Protein AF-A0A699Z213-F1 (afdb_monomer)

Foldseek 3Di:
DVVVVVVVVVLVVVLVVLVVVLVVLVVVLVVLVVVLVVLVVVLVVLVVVLVVVLVVVVVVLVVVVVVLVVVLVVLVVVLVVCVVVVHDPVVNVVSVVVNVVSVVVVVVSVVVVVVSVVVSVVSVVVSVVSVVVSVVSVVVSVVSVVVSVVSVVVSVVSVVVVVVVVVVVPDDPPPPDDDDDDDDDDDDDDDDDDDDDDDDDDDDDDDDDDDDDDDDDD

pLDDT: mean 73.22, std 16.24, range [34.56, 93.69]

Solvent-accessible surface area (backbone atoms only — not comparable to full-atom values): 13086 Å² total; per-residue (Å²): 112,72,71,56,57,54,49,54,48,52,51,52,52,50,52,52,50,44,50,53,51,45,54,50,46,49,51,52,48,52,52,49,50,50,54,50,52,53,51,54,50,53,51,51,52,50,50,55,50,51,54,51,54,53,50,50,54,49,54,52,54,53,51,52,51,51,53,52,52,51,51,50,52,51,53,50,52,51,53,52,51,39,60,75,68,71,58,60,72,67,62,56,51,52,52,53,50,50,52,56,48,54,55,48,54,52,52,52,49,54,50,50,51,54,49,52,55,50,52,50,54,50,53,53,50,54,51,52,52,51,51,51,53,49,53,50,52,53,49,53,46,52,54,49,52,49,53,44,50,53,46,49,50,53,44,50,51,53,51,50,52,52,50,51,54,52,52,64,70,67,52,78,85,78,79,78,77,87,87,85,87,83,90,82,88,81,90,81,91,86,84,80,89,82,91,80,82,91,82,87,81,89,78,85,88,90,83,91,88,88,88,80,92,84,89,84,89,132

Radius of gyration: 42.96 Å; Cα contacts (8 Å, |Δi|>4): 52; chains: 1; bounding box: 83×65×120 Å

Secondary structure (DSSP, 8-state):
-HHHHHHHHHHHHHHHHHHHHHHHHHHHHHHHHHHHHHHHHHHHHHHHHHHHHHHHHHHHHHHHHHHHHHHHHHHHHHHHHHHHTT--HHHHHHHHHHHHHHHHHHHHHHHHHHHHHHHHHHHHHHHHHHHHHHHHHHHHHHHHHHHHHHHHHHHHHHHHHHHHHHHHHHS-----------------------------------------------

Mean predicted aligned error: 17.96 Å

Organism: Haematococcus lacustris (NCBI:txid44745)

Sequence (218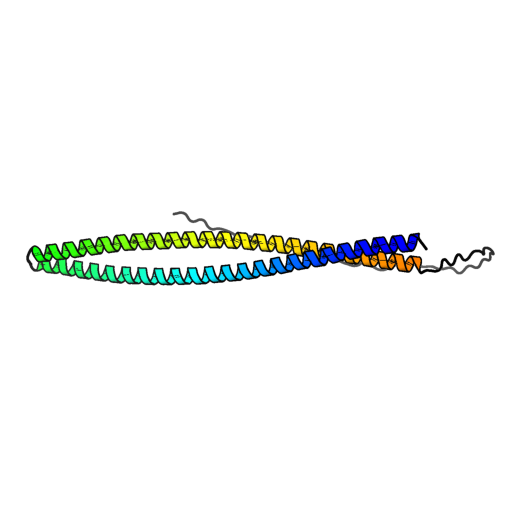 aa):
MVLQAELERKFNEELAWYKKRVDHLSGELDIARGKRKDLEAELEDIKTRTEAQLKEAREEAEADAASLNEQLGTASAEVASLRAAGVSAATLNNLRGALSRSQRELTDLQTEYSRAVYEMAKAKAEHSEMAGRLNKAKLELSVSAQRLTEARMTYAEVLMAAQLALDAMSQPTSLSAAASPTKDAGAGAGEPLGSRATAHGSNGGGSNGASSAGQAAV

Structure (mmCIF, N/CA/C/O backbone):
data_AF-A0A699Z213-F1
#
_entry.id   AF-A0A699Z213-F1
#
loop_
_atom_site.group_PDB
_atom_site.id
_atom_site.type_symbol
_atom_site.label_atom_id
_atom_site.label_alt_id
_atom_site.label_comp_id
_atom_site.label_asym_id
_atom_site.label_entity_id
_atom_site.label_seq_id
_atom_site.pdbx_PDB_ins_code
_atom_site.Cartn_x
_atom_site.Cartn_y
_atom_site.Cartn_z
_atom_site.occupancy
_atom_site.B_iso_or_equiv
_atom_site.auth_seq_id
_atom_site.auth_comp_id
_atom_site.auth_asym_id
_atom_site.auth_atom_id
_atom_site.pdbx_PDB_model_num
ATOM 1 N N . MET A 1 1 ? 40.293 -1.615 -53.232 1.00 59.78 1 MET A N 1
ATOM 2 C CA . MET A 1 1 ? 39.184 -2.536 -52.895 1.00 59.78 1 MET A CA 1
ATOM 3 C C . MET A 1 1 ? 39.311 -3.167 -51.506 1.00 59.78 1 MET A C 1
ATOM 5 O O . MET A 1 1 ? 38.328 -3.127 -50.789 1.00 59.78 1 MET A O 1
ATOM 9 N N . VAL A 1 2 ? 40.473 -3.682 -51.070 1.00 70.50 2 VAL A N 1
ATOM 10 C CA . VAL A 1 2 ? 40.607 -4.340 -49.741 1.00 70.50 2 VAL A CA 1
ATOM 11 C C . VAL A 1 2 ? 40.302 -3.407 -48.553 1.00 70.50 2 VAL A C 1
ATOM 13 O O . VAL A 1 2 ? 39.543 -3.784 -47.668 1.00 70.50 2 VAL A O 1
ATOM 16 N N . LEU A 1 3 ? 40.797 -2.162 -48.572 1.00 74.31 3 LEU A N 1
ATOM 17 C CA . LEU A 1 3 ? 40.558 -1.185 -47.492 1.00 74.31 3 LEU A CA 1
ATOM 18 C C . LEU A 1 3 ? 39.075 -0.796 -47.329 1.00 74.31 3 LEU A C 1
ATOM 20 O O . LEU A 1 3 ? 38.621 -0.523 -46.223 1.00 74.31 3 LEU A O 1
ATOM 24 N N . GLN A 1 4 ? 38.328 -0.779 -48.436 1.00 75.56 4 GLN A N 1
ATOM 25 C CA . GLN A 1 4 ? 36.904 -0.444 -48.452 1.00 75.56 4 GLN A CA 1
ATOM 26 C C . GLN A 1 4 ? 36.075 -1.559 -47.809 1.00 75.56 4 GLN A C 1
ATOM 28 O O . GLN A 1 4 ? 35.266 -1.295 -46.926 1.00 75.56 4 GLN A O 1
ATOM 33 N N . ALA A 1 5 ? 36.350 -2.809 -48.186 1.00 82.69 5 ALA A N 1
ATOM 34 C CA . ALA A 1 5 ? 35.685 -3.968 -47.603 1.00 82.69 5 ALA A CA 1
ATOM 35 C C . ALA A 1 5 ? 35.968 -4.098 -46.095 1.00 82.69 5 ALA A C 1
ATOM 37 O O . ALA A 1 5 ? 35.082 -4.463 -45.326 1.00 82.69 5 ALA A O 1
ATOM 38 N N . GLU A 1 6 ? 37.183 -3.770 -45.643 1.00 82.31 6 GLU A N 1
ATOM 39 C CA . GLU A 1 6 ? 37.514 -3.769 -44.212 1.00 82.31 6 GLU A CA 1
ATOM 40 C C . GLU A 1 6 ? 36.801 -2.664 -43.427 1.00 82.31 6 GLU A C 1
ATOM 42 O O . GLU A 1 6 ? 36.389 -2.903 -42.289 1.00 82.31 6 GLU A O 1
ATOM 47 N N . LEU A 1 7 ? 36.641 -1.476 -44.014 1.00 81.62 7 LEU A N 1
ATOM 48 C CA . LEU A 1 7 ? 35.934 -0.363 -43.386 1.00 81.62 7 LEU A CA 1
ATOM 49 C C . LEU A 1 7 ? 34.428 -0.648 -43.285 1.00 81.62 7 LEU A C 1
ATOM 51 O O . LEU A 1 7 ? 33.853 -0.524 -42.206 1.00 81.62 7 LEU A O 1
ATOM 55 N N . GLU A 1 8 ? 33.812 -1.116 -44.373 1.00 81.81 8 GLU A N 1
ATOM 56 C CA . GLU A 1 8 ? 32.410 -1.553 -44.400 1.00 81.81 8 GLU A CA 1
ATOM 57 C C . GLU A 1 8 ? 32.156 -2.683 -43.395 1.00 81.81 8 GLU A C 1
ATOM 59 O O . GLU A 1 8 ? 31.148 -2.677 -42.687 1.00 81.81 8 GLU A O 1
ATOM 64 N N . ARG A 1 9 ? 33.092 -3.633 -43.267 1.00 88.19 9 ARG A N 1
ATOM 65 C CA . ARG A 1 9 ? 32.998 -4.711 -42.276 1.00 88.19 9 ARG A CA 1
ATOM 66 C C . ARG A 1 9 ? 32.986 -4.173 -40.845 1.00 88.19 9 ARG A C 1
ATOM 68 O O . ARG A 1 9 ? 32.108 -4.557 -40.080 1.00 88.19 9 ARG A O 1
ATOM 75 N N . LYS A 1 10 ? 33.915 -3.276 -40.494 1.00 83.31 10 LYS A N 1
ATOM 76 C CA . LYS A 1 10 ? 33.985 -2.678 -39.147 1.00 83.31 10 LYS A CA 1
ATOM 77 C C . LYS A 1 10 ? 32.732 -1.866 -38.815 1.00 83.31 10 LYS A C 1
ATOM 79 O O . LYS A 1 10 ? 32.179 -2.029 -37.732 1.00 83.31 10 LYS A O 1
ATOM 84 N N . PHE A 1 11 ? 32.234 -1.061 -39.754 1.00 81.31 11 PHE A N 1
ATOM 85 C CA . PHE A 1 11 ? 30.996 -0.303 -39.550 1.00 81.31 11 PHE A CA 1
ATOM 86 C C . PHE A 1 11 ? 29.773 -1.204 -39.388 1.00 81.31 11 PHE A C 1
ATOM 88 O O . PHE A 1 11 ? 28.943 -0.966 -38.514 1.00 81.31 11 PHE A O 1
ATOM 95 N N . ASN A 1 12 ? 29.667 -2.268 -40.184 1.00 83.38 12 ASN A N 1
ATOM 96 C CA . ASN A 1 12 ? 28.575 -3.228 -40.047 1.00 83.38 12 ASN A CA 1
ATOM 97 C C . ASN A 1 12 ? 28.638 -3.987 -38.713 1.00 83.38 12 ASN A C 1
ATOM 99 O O . ASN A 1 12 ? 27.597 -4.260 -38.113 1.00 83.38 12 ASN A O 1
ATOM 103 N N . GLU A 1 13 ? 29.840 -4.295 -38.219 1.00 89.56 13 GLU A N 1
ATOM 104 C CA . GLU A 1 13 ? 30.047 -4.878 -36.889 1.00 89.56 13 GLU A CA 1
ATOM 105 C C . GLU A 1 13 ? 29.609 -3.911 -35.772 1.00 89.56 13 GLU A C 1
ATOM 107 O O . GLU A 1 13 ? 28.888 -4.323 -34.858 1.00 89.56 13 GLU A O 1
ATOM 112 N N . GLU A 1 14 ? 29.952 -2.623 -35.871 1.00 83.69 14 GLU A N 1
ATOM 113 C CA . GLU A 1 14 ? 29.514 -1.590 -34.921 1.00 83.69 14 GLU A CA 1
ATOM 114 C C . GLU A 1 14 ? 27.996 -1.364 -34.958 1.00 83.69 14 GLU A C 1
ATOM 116 O O . GLU A 1 14 ? 27.347 -1.361 -33.910 1.00 83.69 14 GLU A O 1
ATOM 121 N N . LEU A 1 15 ? 27.389 -1.256 -36.144 1.00 83.56 15 LEU A N 1
ATOM 122 C CA . LEU A 1 15 ? 25.935 -1.126 -36.299 1.00 83.56 15 LEU A CA 1
ATOM 123 C C . LEU A 1 15 ? 25.196 -2.333 -35.715 1.00 83.56 15 LEU A C 1
ATOM 125 O O . LEU A 1 15 ? 24.187 -2.171 -35.023 1.00 83.56 15 LEU A O 1
ATOM 129 N N . ALA A 1 16 ? 25.705 -3.545 -35.946 1.00 90.12 16 ALA A N 1
ATOM 130 C CA . ALA A 1 16 ? 25.142 -4.756 -35.363 1.00 90.12 16 ALA A CA 1
ATOM 131 C C . ALA A 1 16 ? 25.249 -4.756 -33.829 1.00 90.12 16 ALA A C 1
ATOM 133 O O . ALA A 1 16 ? 24.328 -5.221 -33.151 1.00 90.12 16 ALA A O 1
ATOM 134 N N . TRP A 1 17 ? 26.341 -4.223 -33.272 1.00 93.31 17 TRP A N 1
ATOM 135 C CA . TRP A 1 17 ? 26.514 -4.079 -31.828 1.00 93.31 17 TRP A CA 1
ATOM 136 C C . TRP A 1 17 ? 25.526 -3.070 -31.228 1.00 93.31 17 TRP A C 1
ATOM 138 O O . TRP A 1 17 ? 24.807 -3.409 -30.284 1.00 93.31 17 TRP A O 1
ATOM 148 N N . TYR A 1 18 ? 25.413 -1.870 -31.807 1.00 83.19 18 TYR A N 1
ATOM 149 C CA . TYR A 1 18 ? 24.476 -0.844 -31.337 1.00 83.19 18 TYR A CA 1
ATOM 150 C C . TYR A 1 18 ? 23.019 -1.292 -31.464 1.00 83.19 18 TYR A C 1
ATOM 152 O O . TYR A 1 18 ? 22.239 -1.100 -30.532 1.00 83.19 18 TYR A O 1
ATOM 160 N N . LYS A 1 19 ? 22.660 -1.972 -32.559 1.00 88.19 19 LYS A N 1
ATOM 161 C CA . LYS A 1 19 ? 21.323 -2.552 -32.732 1.00 88.19 19 LYS A CA 1
ATOM 162 C C . LYS A 1 19 ? 20.994 -3.548 -31.618 1.00 88.19 19 LYS A C 1
ATOM 164 O O . LYS A 1 19 ? 19.972 -3.400 -30.954 1.00 88.19 19 LYS A O 1
ATOM 169 N N . LYS A 1 20 ? 21.901 -4.491 -31.329 1.00 93.69 20 LYS A N 1
ATOM 170 C CA . LYS A 1 20 ? 21.742 -5.429 -30.202 1.00 93.69 20 LYS A CA 1
ATOM 171 C C . LYS A 1 20 ? 21.605 -4.704 -28.863 1.00 93.69 20 LYS A C 1
ATOM 173 O O . LYS A 1 20 ? 20.826 -5.132 -28.014 1.00 93.69 20 LYS A O 1
ATOM 178 N N . ARG A 1 21 ? 22.346 -3.610 -28.660 1.00 84.12 21 ARG A N 1
ATOM 179 C CA . ARG A 1 21 ? 22.272 -2.808 -27.432 1.00 84.12 21 ARG A CA 1
ATOM 180 C C . ARG A 1 21 ? 20.919 -2.106 -27.284 1.00 84.12 21 ARG A C 1
ATOM 182 O O . ARG A 1 21 ? 20.371 -2.114 -26.185 1.00 84.12 21 ARG A O 1
ATOM 189 N N . VAL A 1 22 ? 20.376 -1.545 -28.365 1.00 87.56 22 VAL A N 1
ATOM 190 C CA . VAL A 1 22 ? 19.042 -0.920 -28.398 1.00 87.56 22 VAL A CA 1
ATOM 191 C C . VAL A 1 22 ? 17.943 -1.951 -28.142 1.00 87.56 22 VAL A C 1
ATOM 193 O O . VAL A 1 22 ? 17.056 -1.686 -27.329 1.00 87.56 22 VAL A O 1
ATOM 196 N N . ASP A 1 23 ? 18.017 -3.126 -28.771 1.00 91.31 23 ASP A N 1
ATOM 197 C CA . ASP A 1 23 ? 17.046 -4.211 -28.573 1.00 91.31 23 ASP A CA 1
ATOM 198 C C . ASP A 1 23 ? 17.057 -4.699 -27.116 1.00 91.31 23 ASP A C 1
ATOM 200 O O . ASP A 1 23 ? 16.009 -4.835 -26.483 1.00 91.31 23 ASP A O 1
ATOM 204 N N . HIS A 1 24 ? 18.250 -4.882 -26.544 1.00 89.88 24 HIS A N 1
ATOM 205 C CA . HIS A 1 24 ? 18.418 -5.285 -25.151 1.00 89.88 24 HIS A CA 1
ATOM 206 C C . HIS A 1 24 ? 17.863 -4.247 -24.163 1.00 89.88 24 HIS A C 1
ATOM 208 O O . HIS A 1 24 ? 17.056 -4.602 -23.306 1.00 89.88 24 HIS A O 1
ATOM 214 N N . LEU A 1 25 ? 18.229 -2.967 -24.308 1.00 82.62 25 LEU A N 1
ATOM 215 C CA . LEU A 1 25 ? 17.718 -1.891 -23.448 1.00 82.62 25 LEU A CA 1
ATOM 216 C C . LEU A 1 25 ? 16.200 -1.705 -23.593 1.00 82.62 25 LEU A C 1
ATOM 218 O O . LEU A 1 25 ? 15.527 -1.378 -22.619 1.00 82.62 25 LEU A O 1
ATOM 222 N N . SER A 1 26 ? 15.648 -1.931 -24.789 1.00 83.94 26 SER A N 1
ATOM 223 C CA . SER A 1 26 ? 14.197 -1.899 -25.011 1.00 83.94 26 SER A CA 1
ATOM 224 C C . SER A 1 26 ? 13.498 -3.033 -24.256 1.00 83.94 26 SER A C 1
ATOM 226 O O . SER A 1 26 ? 12.501 -2.789 -23.582 1.00 83.94 26 SER A O 1
ATOM 228 N N . GLY A 1 27 ? 14.061 -4.246 -24.284 1.00 88.06 27 GLY A N 1
ATOM 229 C CA . GLY A 1 27 ? 13.553 -5.372 -23.497 1.00 88.06 27 GLY A CA 1
ATOM 230 C C . GLY A 1 27 ? 13.610 -5.122 -21.986 1.00 88.06 27 GLY A C 1
ATOM 231 O O . GLY A 1 27 ? 12.638 -5.387 -21.281 1.00 88.06 27 GLY A O 1
ATOM 232 N N . GLU A 1 28 ? 14.710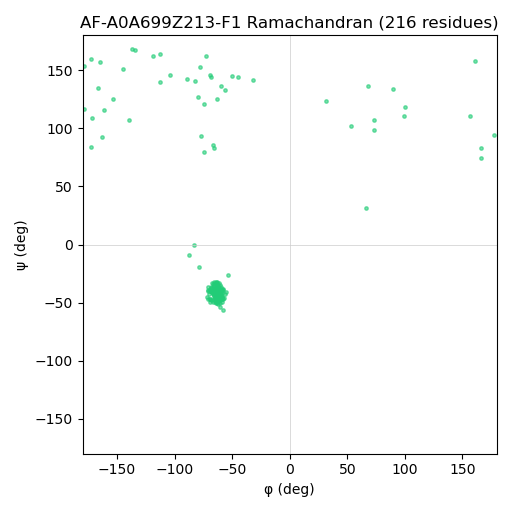 -4.555 -21.480 1.00 86.44 28 GLU A N 1
ATOM 233 C CA . GLU A 1 28 ? 14.821 -4.161 -20.067 1.00 86.44 28 GLU A CA 1
ATOM 234 C C . GLU A 1 28 ? 13.769 -3.110 -19.676 1.00 86.44 28 GLU A C 1
ATOM 236 O O . GLU A 1 28 ? 13.150 -3.220 -18.614 1.00 86.44 28 GLU A O 1
ATOM 241 N N . LEU A 1 29 ? 13.520 -2.125 -20.548 1.00 76.06 29 LEU A N 1
ATOM 242 C CA . LEU A 1 29 ? 12.514 -1.083 -20.342 1.00 76.06 29 LEU A CA 1
ATOM 243 C C . LEU A 1 29 ? 11.097 -1.665 -20.261 1.00 76.06 29 LEU A C 1
ATOM 245 O O . LEU A 1 29 ? 10.310 -1.259 -19.403 1.00 76.06 29 LEU A O 1
ATOM 249 N N . ASP A 1 30 ? 10.762 -2.617 -21.128 1.00 89.62 30 ASP A N 1
ATOM 250 C CA . ASP A 1 30 ? 9.441 -3.245 -21.138 1.00 89.62 30 ASP A CA 1
ATOM 251 C C . ASP A 1 30 ? 9.222 -4.133 -19.907 1.00 89.62 30 ASP A C 1
ATOM 253 O O . ASP A 1 30 ? 8.158 -4.068 -19.284 1.00 89.62 30 ASP A O 1
ATOM 257 N N . ILE A 1 31 ? 10.251 -4.864 -19.464 1.00 88.62 31 ILE A N 1
ATOM 258 C CA . ILE A 1 31 ? 10.215 -5.606 -18.194 1.00 88.62 31 ILE A CA 1
ATOM 259 C C . ILE A 1 31 ? 10.014 -4.644 -17.014 1.00 88.62 31 ILE A C 1
ATOM 261 O O . ILE A 1 31 ? 9.188 -4.903 -16.136 1.00 88.62 31 ILE A O 1
ATOM 265 N N . ALA A 1 32 ? 10.738 -3.522 -16.982 1.00 82.62 32 ALA A N 1
ATOM 266 C CA . ALA A 1 32 ? 10.608 -2.523 -15.923 1.00 82.62 32 ALA A CA 1
ATOM 267 C C . ALA A 1 32 ? 9.212 -1.873 -15.906 1.00 82.62 32 ALA A C 1
ATOM 269 O O . ALA A 1 32 ? 8.644 -1.646 -14.836 1.00 82.62 32 ALA A O 1
ATOM 270 N N . ARG A 1 33 ? 8.615 -1.625 -17.080 1.00 84.06 33 ARG A N 1
ATOM 271 C CA . ARG A 1 33 ? 7.228 -1.148 -17.200 1.00 84.06 33 ARG A CA 1
ATOM 272 C C . ARG A 1 33 ? 6.221 -2.162 -16.672 1.00 84.06 33 ARG A C 1
ATOM 274 O O . ARG A 1 33 ? 5.292 -1.743 -15.985 1.00 84.06 33 ARG A O 1
ATOM 281 N N . GLY A 1 34 ? 6.414 -3.448 -16.973 1.00 90.12 34 GLY A N 1
ATOM 282 C CA . GLY A 1 34 ? 5.595 -4.539 -16.441 1.00 90.12 34 GLY A CA 1
ATOM 283 C C . GLY A 1 34 ? 5.623 -4.555 -14.916 1.00 90.12 34 GLY A C 1
ATOM 284 O O . GLY A 1 34 ? 4.596 -4.334 -14.285 1.00 90.12 34 GLY A O 1
ATOM 285 N N . LYS A 1 35 ? 6.824 -4.634 -14.327 1.00 88.88 35 LYS A N 1
ATOM 286 C CA . LYS A 1 35 ? 7.008 -4.609 -12.865 1.00 88.88 35 LYS A CA 1
ATOM 287 C C . LYS A 1 35 ? 6.384 -3.381 -12.202 1.00 88.88 35 LYS A C 1
ATOM 289 O O . LYS A 1 35 ? 5.786 -3.498 -11.140 1.00 88.88 35 LYS A O 1
ATOM 294 N N . ARG A 1 36 ? 6.515 -2.196 -12.811 1.00 86.25 36 ARG A N 1
ATOM 295 C CA . ARG A 1 36 ? 5.877 -0.973 -12.297 1.00 86.25 36 ARG A CA 1
ATOM 296 C C . ARG A 1 36 ? 4.353 -1.103 -12.285 1.00 86.25 36 ARG A C 1
ATOM 298 O O . ARG A 1 36 ? 3.739 -0.702 -11.306 1.00 86.25 36 ARG A O 1
ATOM 305 N N . LYS A 1 37 ? 3.762 -1.629 -13.360 1.00 92.56 37 LYS A N 1
ATOM 306 C CA . LYS A 1 37 ? 2.311 -1.809 -13.472 1.00 92.56 37 LYS A CA 1
ATOM 307 C C . LYS A 1 37 ? 1.792 -2.810 -12.437 1.00 92.56 37 LYS A C 1
ATOM 309 O O . LYS A 1 37 ? 0.775 -2.537 -11.812 1.00 92.56 37 LYS A O 1
ATOM 314 N N . ASP A 1 38 ? 2.505 -3.916 -12.243 1.00 89.38 38 ASP A N 1
ATOM 315 C CA . ASP A 1 38 ? 2.137 -4.941 -11.262 1.00 89.38 38 ASP A CA 1
ATOM 316 C C . ASP A 1 38 ? 2.196 -4.372 -9.836 1.00 89.38 38 ASP A C 1
ATOM 318 O O . ASP A 1 38 ? 1.232 -4.487 -9.085 1.00 89.38 38 ASP A O 1
ATOM 322 N N . LEU A 1 39 ? 3.267 -3.642 -9.501 1.00 83.50 39 LEU A N 1
ATOM 323 C CA . LEU A 1 39 ? 3.386 -2.958 -8.209 1.00 83.50 39 LEU A CA 1
ATOM 324 C C . LEU A 1 39 ? 2.307 -1.888 -8.003 1.00 83.50 39 LEU A C 1
ATOM 326 O O . LEU A 1 39 ? 1.830 -1.731 -6.888 1.00 83.50 39 LEU A O 1
ATOM 330 N N . GLU A 1 40 ? 1.932 -1.134 -9.042 1.00 85.81 40 GLU A N 1
ATOM 331 C CA . GLU A 1 40 ? 0.846 -0.144 -8.963 1.00 85.81 40 GLU A CA 1
ATOM 332 C C . GLU A 1 40 ? -0.506 -0.813 -8.671 1.00 85.81 40 GLU A C 1
ATOM 334 O O . GLU A 1 40 ? -1.276 -0.279 -7.875 1.00 85.81 40 GLU A O 1
ATOM 339 N N . ALA A 1 41 ? -0.773 -1.982 -9.261 1.00 89.81 41 ALA A N 1
ATOM 340 C CA . ALA A 1 41 ? -1.985 -2.750 -8.990 1.00 89.81 41 ALA A CA 1
ATOM 341 C C . ALA A 1 41 ? -1.999 -3.316 -7.560 1.00 89.81 41 ALA A C 1
ATOM 343 O O . ALA A 1 41 ? -2.968 -3.111 -6.836 1.00 89.81 41 ALA A O 1
ATOM 344 N N . GLU A 1 42 ? -0.904 -3.945 -7.119 1.00 87.00 42 GLU A N 1
ATOM 345 C CA . GLU A 1 42 ? -0.788 -4.478 -5.754 1.00 87.00 42 GLU A CA 1
ATOM 346 C C . GLU A 1 42 ? -0.964 -3.388 -4.686 1.00 87.00 42 GLU A C 1
ATOM 348 O O . GLU A 1 42 ? -1.587 -3.625 -3.651 1.00 87.00 42 GLU A O 1
ATOM 353 N N . LEU A 1 43 ? -0.435 -2.183 -4.925 1.00 77.88 43 LEU A N 1
ATOM 354 C CA . LEU A 1 43 ? -0.549 -1.065 -3.986 1.00 77.88 43 LEU A CA 1
ATOM 355 C C . LEU A 1 43 ? -2.006 -0.608 -3.829 1.00 77.88 43 LEU A C 1
ATOM 357 O O . LEU A 1 43 ? -2.456 -0.373 -2.707 1.00 77.88 43 LEU A O 1
ATOM 361 N N . GLU A 1 44 ? -2.745 -0.515 -4.935 1.00 88.06 44 GLU A N 1
ATOM 362 C CA . GLU A 1 44 ? -4.161 -0.139 -4.907 1.00 88.06 44 GLU A CA 1
ATOM 363 C C . GLU A 1 44 ? -5.024 -1.229 -4.251 1.00 88.06 44 GLU A C 1
ATOM 365 O O . GLU A 1 44 ? -5.889 -0.924 -3.426 1.00 88.06 44 GLU A O 1
ATOM 370 N N . ASP A 1 45 ? -4.738 -2.502 -4.525 1.00 89.56 45 ASP A N 1
ATOM 371 C CA . ASP A 1 45 ? -5.430 -3.633 -3.901 1.00 89.56 45 ASP A CA 1
ATOM 372 C C . ASP A 1 45 ? -5.199 -3.672 -2.382 1.00 89.56 45 ASP A C 1
ATOM 374 O O . ASP A 1 45 ? -6.143 -3.824 -1.603 1.00 89.56 45 ASP A O 1
ATOM 378 N N . ILE A 1 46 ? -3.954 -3.489 -1.926 1.00 82.75 46 ILE A N 1
ATOM 379 C CA . ILE A 1 46 ? -3.629 -3.439 -0.492 1.00 82.75 46 ILE A CA 1
ATOM 380 C C . ILE A 1 46 ? -4.327 -2.252 0.169 1.00 82.75 46 ILE A C 1
ATOM 382 O O . ILE A 1 46 ? -4.917 -2.398 1.243 1.00 82.75 46 ILE A O 1
ATOM 386 N N . LYS A 1 47 ? -4.281 -1.076 -0.459 1.00 84.00 47 LYS A N 1
ATOM 387 C CA . LYS A 1 47 ? -4.903 0.133 0.077 1.00 84.00 47 LYS A CA 1
ATOM 388 C C . LYS A 1 47 ? -6.413 -0.040 0.238 1.00 84.00 47 LYS A C 1
ATOM 390 O O . LYS A 1 47 ? -6.928 0.125 1.340 1.00 84.00 47 LYS A O 1
ATOM 395 N N . THR A 1 48 ? -7.110 -0.437 -0.822 1.00 88.31 48 THR A N 1
ATOM 396 C CA . THR A 1 48 ? -8.567 -0.629 -0.784 1.00 88.31 48 THR A CA 1
ATOM 397 C C . THR A 1 48 ? -8.977 -1.719 0.208 1.00 88.31 48 THR A C 1
ATOM 399 O O . THR A 1 48 ? -9.912 -1.522 0.986 1.00 88.31 48 THR A O 1
ATOM 402 N N . ARG A 1 49 ? -8.248 -2.843 0.256 1.00 86.69 49 ARG A N 1
ATOM 403 C CA . ARG A 1 49 ? -8.507 -3.932 1.208 1.00 86.69 49 ARG A CA 1
ATOM 404 C C . ARG A 1 49 ? -8.331 -3.486 2.657 1.00 86.69 49 ARG A C 1
ATOM 406 O O . ARG A 1 49 ? -9.193 -3.764 3.486 1.00 86.69 49 ARG A O 1
ATOM 413 N N . THR A 1 50 ? -7.223 -2.819 2.971 1.00 73.25 50 THR A N 1
ATOM 414 C CA . THR A 1 50 ? -6.930 -2.382 4.345 1.00 73.25 50 THR A CA 1
ATOM 415 C C . THR A 1 50 ? -7.891 -1.293 4.811 1.00 73.25 50 THR A C 1
ATOM 417 O O . THR A 1 50 ? -8.368 -1.358 5.942 1.00 73.25 50 THR A O 1
ATOM 420 N N . GLU A 1 51 ? -8.247 -0.341 3.946 1.00 79.38 51 GLU A N 1
ATOM 421 C CA . GLU A 1 51 ? -9.261 0.677 4.245 1.00 79.38 51 GLU A CA 1
ATOM 422 C C . GLU A 1 51 ? -10.632 0.049 4.536 1.00 79.38 51 GLU A C 1
ATOM 424 O O . GLU A 1 51 ? -11.281 0.428 5.513 1.00 79.38 51 GLU A O 1
ATOM 429 N N . ALA A 1 52 ? -11.053 -0.943 3.744 1.00 83.06 52 ALA A N 1
ATOM 430 C CA . ALA A 1 52 ? -12.316 -1.648 3.957 1.00 83.06 52 ALA A CA 1
ATOM 431 C C . ALA A 1 52 ? -12.328 -2.434 5.278 1.00 83.06 52 ALA A C 1
ATOM 433 O O . ALA A 1 52 ? -13.241 -2.259 6.083 1.00 83.06 52 ALA A O 1
ATOM 434 N N . GLN A 1 53 ? -11.288 -3.234 5.537 1.00 76.31 53 GLN A N 1
ATOM 435 C CA . GLN A 1 53 ? -11.185 -4.046 6.756 1.00 76.31 53 GLN A CA 1
ATOM 436 C C . GLN A 1 53 ? -11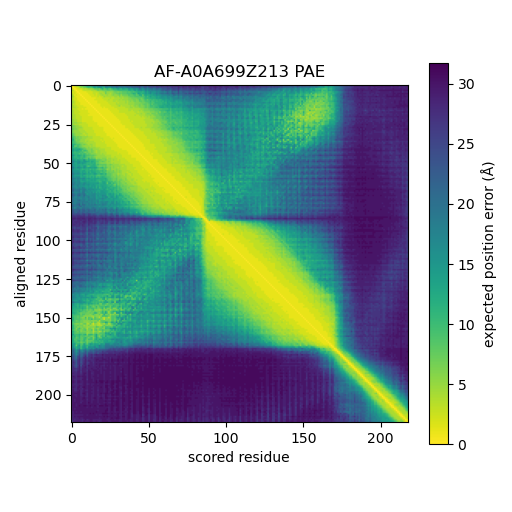.140 -3.189 8.026 1.00 76.31 53 GLN A C 1
ATOM 438 O O . GLN A 1 53 ? -11.742 -3.541 9.037 1.00 76.31 53 GLN A O 1
ATOM 443 N N . LEU A 1 54 ? -10.448 -2.047 7.986 1.00 72.62 54 LEU A N 1
ATOM 444 C CA . LEU A 1 54 ? -10.381 -1.136 9.128 1.00 72.62 54 LEU A CA 1
ATOM 445 C C . LEU A 1 54 ? -11.699 -0.418 9.385 1.00 72.62 54 LEU A C 1
ATOM 447 O O . LEU A 1 54 ? -12.049 -0.182 10.540 1.00 72.62 54 LEU A O 1
ATOM 451 N N . LYS A 1 55 ? -12.419 -0.052 8.322 1.00 81.06 55 LYS A N 1
ATOM 452 C CA . LYS A 1 55 ? -13.739 0.554 8.455 1.00 81.06 55 LYS A CA 1
ATOM 453 C C . LYS A 1 55 ? -14.718 -0.426 9.103 1.00 81.06 55 LYS A C 1
ATOM 455 O O . LYS A 1 55 ? -15.363 -0.054 10.076 1.00 81.06 55 LYS A O 1
ATOM 460 N N . GLU A 1 56 ? -14.765 -1.660 8.608 1.00 80.94 56 GLU A N 1
ATOM 461 C CA . GLU A 1 56 ? -15.634 -2.718 9.133 1.00 80.94 56 GLU A CA 1
ATOM 462 C C . GLU A 1 56 ? -15.321 -3.027 10.604 1.00 80.94 56 GLU A C 1
ATOM 464 O O . GLU A 1 56 ? -16.205 -2.926 11.449 1.00 80.94 56 GLU A O 1
ATOM 469 N N . ALA A 1 57 ? -14.047 -3.261 10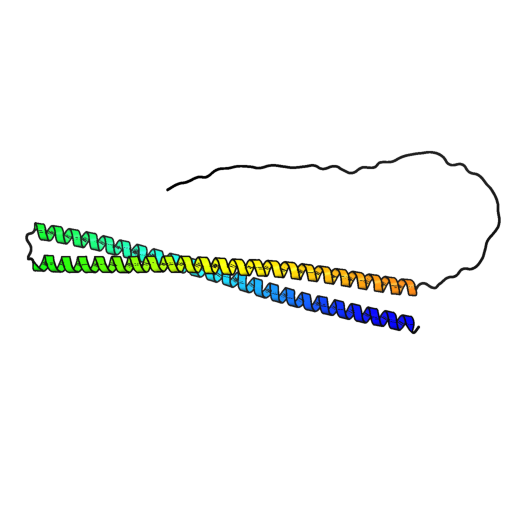.944 1.00 70.88 57 ALA A N 1
ATOM 470 C CA . ALA A 1 57 ? -13.640 -3.535 12.324 1.00 70.88 57 ALA A CA 1
ATOM 471 C C . ALA A 1 57 ? -13.949 -2.374 13.287 1.00 70.88 57 ALA A C 1
ATOM 473 O O . ALA A 1 57 ? -14.243 -2.591 14.462 1.00 70.88 57 ALA A O 1
ATOM 474 N N . ARG A 1 58 ? -13.876 -1.123 12.811 1.00 71.25 58 ARG A N 1
ATOM 475 C CA . ARG A 1 58 ? -14.226 0.047 13.622 1.00 71.25 58 ARG A CA 1
ATOM 476 C C . ARG A 1 58 ? -15.732 0.144 13.854 1.00 71.25 58 ARG A C 1
ATOM 478 O O . ARG A 1 58 ? -16.133 0.436 14.976 1.00 71.25 58 ARG A O 1
ATOM 485 N N . GLU A 1 59 ? -16.537 -0.054 12.814 1.00 80.12 59 GLU A N 1
ATOM 486 C CA . GLU A 1 59 ? -18.000 -0.019 12.917 1.00 80.12 59 GLU A CA 1
ATOM 487 C C . GLU A 1 59 ? -18.514 -1.134 13.840 1.00 80.12 59 GLU A C 1
ATOM 489 O O . GLU A 1 59 ? -19.375 -0.875 14.679 1.00 80.12 59 GLU A O 1
ATOM 494 N N . GLU A 1 60 ? -17.929 -2.333 13.759 1.00 78.00 60 GLU A N 1
ATOM 495 C CA . GLU A 1 60 ? -18.237 -3.457 14.651 1.00 78.00 60 GLU A CA 1
ATOM 496 C C . GLU A 1 60 ? -17.866 -3.143 16.110 1.00 78.00 60 GLU A C 1
ATOM 498 O O . GLU A 1 60 ? -18.718 -3.213 16.994 1.00 78.00 60 GLU A O 1
ATOM 503 N N . ALA A 1 61 ? -16.642 -2.664 16.364 1.00 68.38 61 ALA A N 1
ATOM 504 C CA . ALA A 1 61 ? -16.214 -2.297 17.716 1.00 68.38 61 ALA A CA 1
ATOM 505 C C . ALA A 1 61 ? -17.047 -1.152 18.327 1.00 68.38 61 ALA A C 1
ATOM 507 O O . ALA A 1 61 ? -17.286 -1.127 19.536 1.00 68.38 61 ALA A O 1
ATOM 508 N N . GLU A 1 62 ? -17.487 -0.188 17.513 1.00 75.62 62 GLU A N 1
ATOM 509 C CA . GLU A 1 62 ? -18.339 0.918 17.963 1.00 75.62 62 GLU A CA 1
ATOM 510 C C . GLU A 1 62 ? -19.763 0.439 18.294 1.00 75.62 62 GLU A C 1
ATOM 512 O O . GLU A 1 62 ? -20.331 0.861 19.307 1.00 75.62 62 GLU A O 1
ATOM 517 N N . ALA A 1 63 ? -20.313 -0.489 17.503 1.00 77.38 63 ALA A N 1
ATOM 518 C CA . ALA A 1 63 ? -21.604 -1.116 17.778 1.00 77.38 63 ALA A CA 1
ATOM 519 C C . ALA A 1 63 ? -21.576 -1.950 19.072 1.00 77.38 63 ALA A C 1
ATOM 521 O O . ALA A 1 63 ? -22.471 -1.819 19.915 1.00 77.38 63 ALA A O 1
ATOM 522 N N . ASP A 1 64 ? -20.522 -2.740 19.273 1.00 73.12 64 ASP A N 1
ATOM 523 C CA . ASP A 1 64 ? -20.352 -3.556 20.475 1.00 73.12 64 ASP A CA 1
ATOM 524 C C . ASP A 1 64 ? -20.177 -2.693 21.730 1.00 73.12 64 ASP A C 1
ATOM 526 O O . ASP A 1 64 ? -20.811 -2.942 22.762 1.00 73.12 64 ASP A O 1
ATOM 530 N N . ALA A 1 65 ? -19.384 -1.620 21.640 1.00 69.50 65 ALA A N 1
ATOM 531 C CA . ALA A 1 65 ? -19.207 -0.676 22.739 1.00 69.50 65 ALA A CA 1
ATOM 532 C C . ALA A 1 65 ? -20.526 0.016 23.124 1.00 69.50 65 ALA A C 1
ATOM 534 O O . ALA A 1 65 ? -20.814 0.172 24.315 1.00 69.50 65 ALA A O 1
ATOM 535 N N . ALA A 1 66 ? -21.344 0.406 22.141 1.00 77.62 66 ALA A N 1
ATOM 536 C CA . ALA A 1 66 ? -22.653 1.004 22.392 1.00 77.62 66 ALA A CA 1
ATOM 537 C C . ALA A 1 66 ? -23.604 0.019 23.095 1.00 77.62 66 ALA A C 1
ATOM 539 O O . ALA A 1 66 ? -24.206 0.373 24.113 1.00 77.62 66 ALA A O 1
ATOM 540 N N . SER A 1 67 ? -23.674 -1.224 22.607 1.00 84.44 67 SER A N 1
ATOM 541 C CA . SER A 1 67 ? -24.496 -2.295 23.189 1.00 84.44 67 SER A CA 1
ATOM 542 C C . SER A 1 67 ? -24.105 -2.595 24.639 1.00 84.44 67 SER A C 1
ATOM 544 O O . SER A 1 67 ? -24.958 -2.641 25.529 1.00 84.44 67 SER A O 1
ATOM 546 N N . LEU A 1 68 ? -22.806 -2.730 24.921 1.00 77.50 68 LEU A N 1
ATOM 547 C CA . LEU A 1 68 ? -22.321 -2.981 26.279 1.00 77.50 68 LEU A CA 1
ATOM 548 C C . LEU A 1 68 ? -22.609 -1.812 27.223 1.00 77.50 68 LEU A C 1
ATOM 550 O O . LEU A 1 68 ? -22.961 -2.031 28.382 1.00 77.50 68 LEU A O 1
ATOM 554 N N . ASN A 1 69 ? -22.500 -0.571 26.746 1.00 77.69 69 ASN A N 1
ATOM 555 C CA . ASN A 1 69 ? -22.779 0.600 27.571 1.00 77.69 69 ASN A CA 1
ATOM 556 C C . ASN A 1 69 ? -24.273 0.701 27.937 1.00 77.69 69 ASN A C 1
ATOM 558 O O . ASN A 1 69 ? -24.616 1.043 29.072 1.00 77.69 69 ASN A O 1
ATOM 562 N N . GLU A 1 70 ? -25.166 0.338 27.014 1.00 88.12 70 GLU A N 1
ATOM 563 C CA . GLU A 1 70 ? -26.604 0.233 27.285 1.00 88.12 70 GLU A CA 1
ATOM 564 C C . GLU A 1 70 ? -26.914 -0.874 28.308 1.00 88.12 70 GLU A C 1
ATOM 566 O O . GLU A 1 70 ? -27.658 -0.654 29.273 1.00 88.12 70 GLU A O 1
ATOM 571 N N . GLN A 1 71 ? -26.284 -2.043 28.163 1.00 82.94 71 GLN A N 1
ATOM 572 C CA . GLN A 1 71 ? -26.416 -3.145 29.122 1.00 82.94 71 GLN A CA 1
ATOM 573 C C . GLN A 1 71 ? -25.899 -2.757 30.514 1.00 82.94 71 GLN A C 1
ATOM 575 O O . GLN A 1 71 ? -26.553 -3.042 31.520 1.00 82.94 71 GLN A O 1
ATOM 580 N N . LEU A 1 72 ? -24.766 -2.052 30.592 1.00 82.00 72 LEU A N 1
ATOM 581 C CA . LEU A 1 72 ? -24.193 -1.557 31.845 1.00 82.00 72 LEU A CA 1
ATOM 582 C C . LEU A 1 72 ? -25.125 -0.552 32.535 1.00 82.00 72 LEU A C 1
ATOM 584 O O . LEU A 1 72 ? -25.311 -0.612 33.756 1.00 82.00 72 LEU A O 1
ATOM 588 N N . GLY A 1 73 ? -25.723 0.358 31.759 1.00 85.88 73 GLY A N 1
ATOM 589 C CA . GLY A 1 73 ? -26.713 1.319 32.243 1.00 85.88 73 GLY A CA 1
ATOM 590 C C . GLY A 1 73 ? -27.948 0.624 32.813 1.00 85.88 73 GLY A C 1
ATOM 591 O O . GLY A 1 73 ? -28.363 0.921 33.937 1.00 85.88 73 GLY A O 1
ATOM 592 N N . THR A 1 74 ? -28.471 -0.365 32.088 1.00 88.88 74 THR A N 1
ATOM 593 C CA . THR A 1 74 ? -29.628 -1.169 32.507 1.00 88.88 74 THR A CA 1
ATOM 594 C C . THR A 1 74 ? -29.333 -1.949 33.788 1.00 88.88 74 THR A C 1
ATOM 596 O O . THR A 1 74 ? -30.051 -1.810 34.778 1.00 88.88 74 THR A O 1
ATOM 599 N N . ALA A 1 75 ? -28.219 -2.686 33.833 1.00 80.94 75 ALA A N 1
ATOM 600 C CA . ALA A 1 75 ? -27.811 -3.446 35.013 1.00 80.94 75 ALA A CA 1
ATOM 601 C C . ALA A 1 75 ? -27.573 -2.539 36.234 1.00 80.94 75 ALA A C 1
ATOM 603 O O . ALA A 1 75 ? -27.920 -2.891 37.365 1.00 80.94 75 ALA A O 1
ATOM 604 N N . SER A 1 76 ? -27.013 -1.344 36.026 1.00 80.62 76 SER A N 1
ATOM 605 C CA . SER A 1 76 ? -26.809 -0.363 37.099 1.00 80.62 76 SER A CA 1
ATOM 606 C C . SER A 1 76 ? -28.135 0.159 37.660 1.00 80.62 76 SER A C 1
ATOM 608 O O . SER A 1 76 ? -28.280 0.269 38.883 1.00 80.62 76 SER A O 1
ATOM 610 N N . ALA A 1 77 ? -29.115 0.436 36.795 1.00 81.94 77 ALA A N 1
ATOM 611 C CA . ALA A 1 77 ? -30.457 0.847 37.202 1.00 81.94 77 ALA A CA 1
ATOM 612 C C . ALA A 1 77 ? -31.189 -0.267 37.971 1.00 81.94 77 ALA A C 1
ATOM 614 O O . ALA A 1 77 ? -31.794 -0.003 39.014 1.00 81.94 77 ALA A O 1
ATOM 615 N N . GLU A 1 78 ? -31.073 -1.521 37.526 1.00 82.62 78 GLU A N 1
ATOM 616 C CA . GLU A 1 78 ? -31.638 -2.681 38.225 1.00 82.62 78 GLU A CA 1
ATOM 617 C C . GLU A 1 78 ? -31.034 -2.865 39.621 1.00 82.62 78 GLU A C 1
ATOM 619 O O . GLU A 1 78 ? -31.767 -3.038 40.597 1.00 82.62 78 GLU A O 1
ATOM 624 N N . VAL A 1 79 ? -29.706 -2.758 39.758 1.00 76.81 79 VAL A N 1
ATOM 625 C CA . VAL A 1 79 ? -29.037 -2.806 41.069 1.00 76.81 79 VAL A CA 1
ATOM 626 C C . VAL A 1 79 ? -29.553 -1.702 41.990 1.00 76.81 79 VAL A C 1
ATOM 628 O O . VAL A 1 79 ? -29.813 -1.962 43.168 1.00 76.81 79 VAL A O 1
ATOM 631 N N . ALA A 1 80 ? -29.692 -0.473 41.486 1.00 78.25 80 ALA A N 1
ATOM 632 C CA . ALA A 1 80 ? -30.196 0.652 42.269 1.00 78.25 80 ALA A CA 1
ATOM 633 C C . ALA A 1 80 ? -31.644 0.417 42.733 1.00 78.25 80 ALA A C 1
ATOM 635 O O . ALA A 1 80 ? -31.946 0.602 43.914 1.00 78.25 80 ALA A O 1
ATOM 636 N N . SER A 1 81 ? -32.505 -0.068 41.834 1.00 78.00 81 SER A N 1
ATOM 637 C CA . SER A 1 81 ? -33.898 -0.422 42.129 1.00 78.00 81 SER A CA 1
ATOM 638 C C . SER A 1 81 ? -33.998 -1.518 43.196 1.00 78.00 81 SER A C 1
ATOM 640 O O . SER A 1 81 ? -34.707 -1.365 44.189 1.00 78.00 81 SER A O 1
ATOM 642 N N . LEU A 1 82 ? -33.211 -2.591 43.076 1.00 73.06 82 LEU A N 1
ATOM 643 C CA . LEU A 1 82 ? -33.222 -3.702 44.034 1.00 73.06 82 LEU A CA 1
ATOM 644 C C . LEU A 1 82 ? -32.687 -3.313 45.416 1.00 73.06 82 LEU A C 1
ATOM 646 O O . LEU A 1 82 ? -33.180 -3.823 46.425 1.00 73.06 82 LEU A O 1
ATOM 650 N N . ARG A 1 83 ? -31.711 -2.395 45.480 1.00 71.06 83 ARG A N 1
ATOM 651 C CA . ARG A 1 83 ? -31.271 -1.800 46.753 1.00 71.06 83 ARG A CA 1
ATOM 652 C C . ARG A 1 83 ? -32.391 -0.998 47.406 1.00 71.06 83 ARG A C 1
ATOM 654 O O . ARG A 1 83 ? -32.594 -1.139 48.607 1.00 71.06 83 ARG A O 1
ATOM 661 N N . ALA A 1 84 ? -33.112 -0.191 46.628 1.00 73.88 84 ALA A N 1
ATOM 662 C CA . ALA A 1 84 ? -34.237 0.598 47.127 1.00 73.88 84 ALA A CA 1
ATOM 663 C C . ALA A 1 84 ? -35.413 -0.286 47.582 1.00 73.88 84 ALA A C 1
ATOM 665 O O . ALA A 1 84 ? -36.080 0.034 48.561 1.00 73.88 84 ALA A O 1
ATOM 666 N N . ALA A 1 85 ? -35.628 -1.423 46.916 1.00 73.88 85 ALA A N 1
ATOM 667 C CA . ALA A 1 85 ? -36.692 -2.377 47.222 1.00 73.88 85 ALA A CA 1
ATOM 668 C C . ALA A 1 85 ? -36.362 -3.367 48.362 1.00 73.88 85 ALA A C 1
ATOM 670 O O . ALA A 1 85 ? -37.200 -4.203 48.695 1.00 73.88 85 ALA A O 1
ATOM 671 N N . GLY A 1 86 ? -35.168 -3.303 48.969 1.00 66.19 86 GLY A N 1
ATOM 672 C CA . GLY A 1 86 ? -34.797 -4.165 50.102 1.00 66.19 86 GLY A CA 1
ATOM 673 C C . GLY A 1 86 ? -34.690 -5.658 49.753 1.00 66.19 86 GLY A C 1
ATOM 674 O O . GLY A 1 86 ? -34.992 -6.513 50.584 1.00 66.19 86 GLY A O 1
ATOM 675 N N . VAL A 1 87 ? -34.294 -5.987 48.519 1.00 62.47 87 VAL A N 1
ATOM 676 C CA . VAL A 1 87 ? -34.257 -7.369 48.009 1.00 62.47 87 VAL A CA 1
ATOM 677 C C . VAL A 1 87 ? -33.030 -8.144 48.520 1.00 62.47 87 VAL A C 1
ATOM 679 O O . VAL A 1 87 ? -31.990 -7.565 48.834 1.00 62.47 87 VAL A O 1
ATOM 682 N N . SER A 1 88 ? -33.161 -9.476 48.615 1.00 70.12 88 SER A N 1
ATOM 683 C CA . SER A 1 88 ? -32.190 -10.393 49.231 1.00 70.12 88 SER A CA 1
ATOM 684 C C . SER A 1 88 ? -30.743 -10.203 48.745 1.00 70.12 88 SER A C 1
ATOM 686 O O . SER A 1 88 ? -30.481 -9.972 47.562 1.00 70.12 88 SER A O 1
ATOM 688 N N . ALA A 1 89 ? -29.782 -10.394 49.654 1.00 72.62 89 ALA A N 1
ATOM 689 C CA . ALA A 1 89 ? -28.346 -10.290 49.375 1.00 72.62 89 ALA A CA 1
ATOM 690 C C . ALA A 1 89 ? -27.874 -11.164 48.190 1.00 72.62 89 ALA A C 1
ATOM 692 O O . ALA A 1 89 ? -26.894 -10.825 47.527 1.00 72.62 89 ALA A O 1
ATOM 693 N N . ALA A 1 90 ? -28.583 -12.259 47.891 1.00 72.00 90 ALA A N 1
ATOM 694 C CA . ALA A 1 90 ? -28.288 -13.139 46.763 1.00 72.00 90 ALA A CA 1
ATOM 695 C C . ALA A 1 90 ? -28.475 -12.438 45.404 1.00 72.00 90 ALA A C 1
ATOM 697 O O . ALA A 1 90 ? -27.612 -12.545 44.533 1.00 72.00 90 ALA A O 1
ATOM 698 N N . THR A 1 91 ? -29.547 -11.659 45.234 1.00 73.81 91 THR A N 1
ATOM 699 C CA . THR A 1 91 ? -29.829 -10.932 43.984 1.00 73.81 91 THR A CA 1
ATOM 700 C C . THR A 1 91 ? -28.802 -9.823 43.746 1.00 73.81 91 THR A C 1
ATOM 702 O O . THR A 1 91 ? -28.292 -9.670 42.637 1.00 73.81 91 THR A O 1
ATOM 705 N N . LEU A 1 92 ? -28.417 -9.103 44.809 1.00 74.12 92 LEU A N 1
ATOM 706 C CA . LEU A 1 92 ? -27.363 -8.087 44.738 1.00 74.12 92 LEU A CA 1
ATOM 707 C C . LEU A 1 92 ? -25.998 -8.683 44.387 1.00 74.12 92 LEU A C 1
ATOM 709 O O . LEU A 1 92 ? -25.269 -8.092 43.592 1.00 74.12 92 LEU A O 1
ATOM 713 N N . ASN A 1 93 ? -25.650 -9.847 44.941 1.00 77.06 93 ASN A N 1
ATOM 714 C CA . ASN A 1 93 ? -24.395 -10.522 44.611 1.00 77.06 93 ASN A CA 1
ATOM 715 C C . ASN A 1 93 ? -24.357 -10.999 43.152 1.00 77.06 93 ASN A C 1
ATOM 717 O O . ASN A 1 93 ? -23.333 -10.823 42.492 1.00 77.06 93 ASN A O 1
ATOM 721 N N . ASN A 1 94 ? -25.467 -11.521 42.621 1.00 78.31 94 ASN A N 1
ATOM 722 C CA . ASN A 1 94 ? -25.547 -11.945 41.220 1.00 78.31 94 ASN A CA 1
ATOM 723 C C . ASN A 1 94 ? -25.339 -10.779 40.246 1.00 78.31 94 ASN A C 1
ATOM 725 O O . ASN A 1 94 ? -24.543 -10.896 39.313 1.00 78.31 94 ASN A O 1
ATOM 729 N N . LEU A 1 95 ? -25.982 -9.634 40.492 1.00 77.00 95 LEU A N 1
ATOM 730 C CA . LEU A 1 95 ? -25.806 -8.446 39.652 1.00 77.00 95 LEU A CA 1
ATOM 731 C C . LEU A 1 95 ? -24.409 -7.840 39.772 1.00 77.00 95 LEU A C 1
ATOM 733 O O . LEU A 1 95 ? -23.839 -7.406 38.777 1.00 77.00 95 LEU A O 1
ATOM 737 N N . ARG A 1 96 ? -23.807 -7.864 40.965 1.00 77.38 96 ARG A N 1
ATOM 738 C CA . ARG A 1 96 ? -22.409 -7.447 41.144 1.00 77.38 96 ARG A CA 1
ATOM 739 C C . ARG A 1 96 ? -21.452 -8.340 40.350 1.00 77.38 96 ARG A C 1
ATOM 741 O O . ARG A 1 96 ? -20.483 -7.848 39.778 1.00 77.38 96 ARG A O 1
ATOM 748 N N . GLY A 1 97 ? -21.753 -9.638 40.283 1.00 83.19 97 GLY A N 1
ATOM 749 C CA . GLY A 1 97 ? -21.051 -10.591 39.429 1.00 83.19 97 GLY A CA 1
ATOM 750 C C . GLY A 1 97 ? -21.218 -10.282 37.940 1.00 83.19 97 GLY A C 1
ATOM 751 O O . GLY A 1 97 ? -20.230 -10.283 37.211 1.00 83.19 97 GLY A O 1
ATOM 752 N N . ALA A 1 98 ? -22.438 -9.971 37.491 1.00 78.00 98 ALA A N 1
ATOM 753 C CA . ALA A 1 98 ? -22.703 -9.561 36.111 1.00 78.00 98 ALA A CA 1
ATOM 754 C C . ALA A 1 98 ? -21.963 -8.265 35.740 1.00 78.00 98 ALA A C 1
ATOM 756 O O . ALA A 1 98 ? -21.274 -8.232 34.725 1.00 78.00 98 ALA A O 1
ATOM 757 N N . LEU A 1 99 ? -22.002 -7.254 36.613 1.00 81.31 99 LEU A N 1
ATOM 758 C CA . LEU A 1 99 ? -21.280 -5.993 36.438 1.00 81.31 99 LEU A CA 1
ATOM 759 C C . LEU A 1 99 ? -19.767 -6.217 36.311 1.00 81.31 99 LEU A C 1
ATOM 761 O O . LEU A 1 99 ? -19.132 -5.677 35.411 1.00 81.31 99 LEU A O 1
ATOM 765 N N . SER A 1 100 ? -19.190 -7.059 37.176 1.00 85.31 100 SER A N 1
ATOM 766 C CA . SER A 1 100 ? -17.759 -7.369 37.117 1.00 85.31 100 SER A CA 1
ATOM 767 C C . SER A 1 100 ? -17.364 -8.119 35.843 1.00 85.31 100 SER A C 1
ATOM 769 O O . SER A 1 100 ? -16.234 -7.942 35.391 1.00 85.31 100 SER A O 1
ATOM 771 N N . ARG A 1 101 ? -18.246 -8.958 35.281 1.00 86.12 101 ARG A N 1
ATOM 772 C CA . ARG A 1 101 ? -18.005 -9.623 33.990 1.00 86.12 101 ARG A CA 1
ATOM 773 C C . ARG A 1 101 ? -18.035 -8.617 32.845 1.00 86.12 101 ARG A C 1
ATOM 775 O O . ARG A 1 101 ? -17.054 -8.531 32.121 1.00 86.12 101 ARG A O 1
ATOM 782 N N . SER A 1 102 ? -19.073 -7.786 32.789 1.00 81.88 102 SER A N 1
ATOM 783 C CA . SER A 1 102 ? -19.214 -6.752 31.759 1.00 81.88 102 SER A CA 1
ATOM 784 C C . SER A 1 102 ? -18.049 -5.747 31.781 1.00 81.88 102 SER A C 1
ATOM 786 O O . SER A 1 102 ? -17.532 -5.362 30.739 1.00 81.88 102 SER A O 1
ATOM 788 N N . GLN A 1 103 ? -17.528 -5.397 32.964 1.00 79.81 103 GLN A N 1
ATOM 789 C C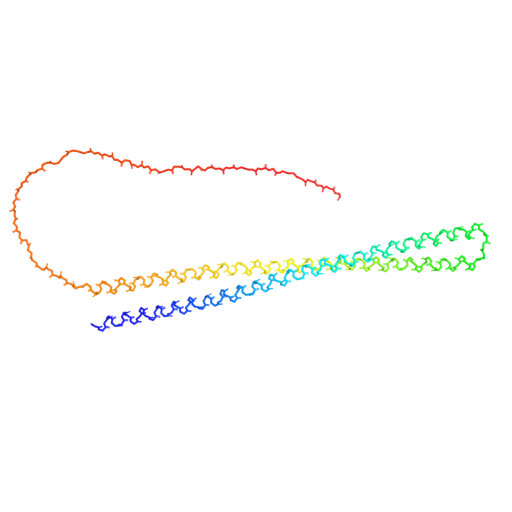A . GLN A 1 103 ? -16.314 -4.576 33.074 1.00 79.81 103 GLN A CA 1
ATOM 790 C C . GLN A 1 103 ? -15.048 -5.256 32.541 1.00 79.81 103 GLN A C 1
ATOM 792 O O . GLN A 1 103 ? -14.183 -4.569 31.996 1.00 79.81 103 GLN A O 1
ATOM 797 N N . ARG A 1 104 ? -14.910 -6.579 32.697 1.00 87.12 104 ARG A N 1
ATOM 798 C CA . ARG A 1 104 ? -13.785 -7.310 32.093 1.00 87.12 104 ARG A CA 1
ATOM 799 C C . ARG A 1 104 ? -13.920 -7.350 30.582 1.00 87.12 104 ARG A C 1
ATOM 801 O O . ARG A 1 104 ? -12.972 -6.980 29.912 1.00 87.12 104 ARG A O 1
ATOM 808 N N . GLU A 1 105 ? -15.104 -7.683 30.079 1.00 82.38 105 GLU A N 1
ATOM 809 C CA . GLU A 1 105 ? -15.387 -7.700 28.639 1.00 82.38 105 GLU A CA 1
ATOM 810 C C . GLU A 1 105 ? -15.095 -6.337 27.995 1.00 82.38 105 GLU A C 1
ATOM 812 O O . GLU A 1 105 ? -14.423 -6.276 26.973 1.00 82.38 105 GLU A O 1
ATOM 817 N N . LEU A 1 106 ? -15.481 -5.231 28.644 1.00 77.56 106 LEU A N 1
ATOM 818 C CA . LEU A 1 106 ? -15.141 -3.881 28.183 1.00 77.56 106 LEU A CA 1
ATOM 819 C C . LEU A 1 106 ? -13.621 -3.639 28.131 1.00 77.56 106 LEU A C 1
ATOM 821 O O . LEU A 1 106 ? -13.122 -2.998 27.208 1.00 77.56 106 LEU A O 1
ATOM 825 N N . THR A 1 107 ? -12.883 -4.138 29.123 1.00 83.94 107 THR A N 1
ATOM 826 C CA . THR A 1 107 ? -11.418 -3.996 29.186 1.00 83.94 107 THR A CA 1
ATOM 827 C C . THR A 1 107 ? -10.737 -4.822 28.090 1.00 83.94 107 THR A C 1
ATOM 829 O O . THR A 1 107 ? -9.785 -4.358 27.454 1.00 83.94 107 THR A O 1
ATOM 832 N N . ASP A 1 108 ? -11.242 -6.027 27.835 1.00 81.38 108 ASP A N 1
ATOM 833 C CA . ASP A 1 108 ? -10.749 -6.905 26.777 1.00 81.38 108 ASP A CA 1
ATOM 834 C C . ASP A 1 108 ? -10.998 -6.266 25.400 1.00 81.38 108 ASP A C 1
ATOM 836 O O . ASP A 1 108 ? -10.060 -6.133 24.612 1.00 81.38 108 ASP A O 1
ATOM 840 N N . LEU A 1 109 ? -12.198 -5.722 25.158 1.00 75.19 109 LEU A N 1
ATOM 841 C CA . LEU A 1 109 ? -12.524 -5.005 23.918 1.00 75.19 109 LEU A CA 1
ATOM 842 C C . LEU A 1 109 ? -11.657 -3.756 23.710 1.00 75.19 109 LEU A C 1
ATOM 844 O O . LEU A 1 109 ? -11.189 -3.493 22.605 1.00 75.19 109 LEU A O 1
ATOM 848 N N . GLN A 1 110 ? -11.384 -2.985 24.768 1.00 72.25 110 GLN A N 1
ATOM 849 C CA . GLN A 1 110 ? -10.451 -1.852 24.690 1.00 72.25 110 GLN A CA 1
ATOM 850 C C . GLN A 1 110 ? -9.036 -2.294 24.294 1.00 72.25 110 GLN A C 1
ATOM 852 O O . GLN A 1 110 ? -8.327 -1.578 23.574 1.00 72.25 110 GLN A O 1
ATOM 857 N N . THR A 1 111 ? -8.621 -3.478 24.742 1.00 80.75 111 THR A N 1
ATOM 858 C CA . THR A 1 111 ? -7.333 -4.066 24.370 1.00 80.75 111 THR A CA 1
ATOM 859 C C . THR A 1 111 ? -7.331 -4.496 22.902 1.00 80.75 111 THR A C 1
ATOM 861 O O . THR A 1 111 ? -6.371 -4.206 22.183 1.00 80.75 111 THR A O 1
ATOM 864 N N . GLU A 1 112 ? -8.410 -5.116 22.421 1.00 75.44 112 GLU A N 1
ATOM 865 C CA . GLU A 1 112 ? -8.573 -5.478 21.008 1.00 75.44 112 GLU A CA 1
ATOM 866 C C . GLU A 1 112 ? -8.614 -4.249 20.095 1.00 75.44 112 GLU A C 1
ATOM 868 O O . GLU A 1 112 ? -7.889 -4.204 19.100 1.00 75.44 112 GLU A O 1
ATOM 873 N N . TYR A 1 113 ? -9.347 -3.202 20.478 1.00 72.38 113 TYR A N 1
ATOM 874 C CA . TYR A 1 113 ? -9.348 -1.921 19.771 1.00 72.38 113 TYR A CA 1
ATOM 875 C C . TYR A 1 113 ? -7.935 -1.327 19.677 1.00 72.38 113 TYR A C 1
ATOM 877 O O . TYR A 1 113 ? -7.484 -0.925 18.603 1.00 72.38 113 TYR A O 1
ATOM 885 N N . SER A 1 114 ? -7.185 -1.332 20.783 1.00 75.94 114 SER A N 1
ATOM 886 C CA . SER A 1 114 ? -5.795 -0.854 20.800 1.00 75.94 114 SER A CA 1
ATOM 887 C C . SER A 1 114 ? -4.895 -1.668 19.862 1.00 75.94 114 SER A C 1
ATOM 889 O O . SER A 1 114 ? -4.032 -1.109 19.179 1.00 75.94 114 SER A O 1
ATOM 891 N N . ARG A 1 115 ? -5.118 -2.985 19.773 1.00 76.50 115 ARG A N 1
ATOM 892 C CA . ARG A 1 115 ? -4.419 -3.869 18.832 1.00 76.50 115 ARG A CA 1
ATOM 893 C C . ARG A 1 115 ? -4.780 -3.560 17.378 1.00 76.50 115 ARG A C 1
ATOM 895 O O . ARG A 1 115 ? -3.881 -3.493 16.545 1.00 76.50 115 ARG A O 1
ATOM 902 N N . ALA A 1 116 ? -6.054 -3.322 17.072 1.00 66.75 116 ALA A N 1
ATOM 903 C CA . ALA A 1 116 ? -6.496 -2.941 15.730 1.00 66.75 116 ALA A CA 1
ATOM 904 C C . ALA A 1 116 ? -5.864 -1.611 15.279 1.00 66.75 116 ALA A C 1
ATOM 906 O O . ALA A 1 116 ? -5.377 -1.495 14.153 1.00 66.75 116 ALA A O 1
ATOM 907 N N . VAL A 1 117 ? -5.775 -0.627 16.182 1.00 72.44 117 VAL A N 1
ATOM 908 C CA . VAL A 1 117 ? -5.074 0.643 15.926 1.00 72.44 117 VAL A CA 1
ATOM 909 C C . VAL A 1 117 ? -3.584 0.418 15.641 1.00 72.44 117 VAL A C 1
ATOM 911 O O . VAL A 1 117 ? -3.028 1.054 14.742 1.00 72.44 117 VAL A O 1
ATOM 914 N N . TYR A 1 118 ? -2.934 -0.496 16.367 1.00 78.25 118 TYR A N 1
ATOM 915 C CA . TYR A 1 118 ? -1.539 -0.858 16.112 1.00 78.25 118 TYR A CA 1
ATOM 916 C C . TYR A 1 118 ? -1.345 -1.489 14.724 1.00 78.25 118 TYR A C 1
ATOM 918 O O . TYR A 1 11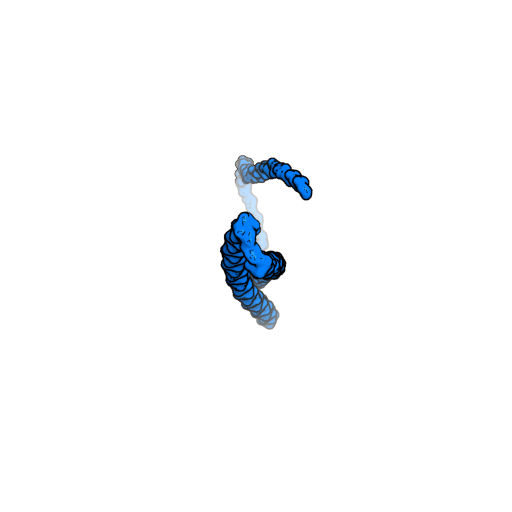8 ? -0.466 -1.057 13.976 1.00 78.25 118 TYR A O 1
ATOM 926 N N . GLU A 1 119 ? -2.185 -2.453 14.339 1.00 74.12 119 GLU A N 1
ATOM 927 C CA . GLU A 1 119 ? -2.119 -3.070 13.006 1.00 74.12 119 GLU A CA 1
ATOM 928 C C . GLU A 1 119 ? -2.393 -2.049 11.888 1.00 74.12 119 GLU A C 1
ATOM 930 O O . GLU A 1 119 ? -1.715 -2.067 10.862 1.00 74.12 119 GLU A O 1
ATOM 935 N N . MET A 1 120 ? -3.284 -1.069 12.102 1.00 70.94 120 MET A N 1
ATOM 936 C CA . MET A 1 120 ? -3.454 0.051 11.165 1.00 70.94 120 MET A CA 1
ATOM 937 C C . MET A 1 120 ? -2.161 0.858 10.996 1.00 70.94 120 MET A C 1
ATOM 939 O O . MET A 1 120 ? -1.791 1.225 9.878 1.00 70.94 120 MET A O 1
ATOM 943 N N . ALA A 1 121 ? -1.486 1.189 12.098 1.00 72.44 121 ALA A N 1
ATOM 944 C CA . ALA A 1 121 ? -0.237 1.941 12.045 1.00 72.44 121 ALA A CA 1
ATOM 945 C C . ALA A 1 121 ? 0.850 1.158 11.292 1.00 72.44 121 ALA A C 1
ATOM 947 O O . ALA A 1 121 ? 1.574 1.735 10.477 1.00 72.44 121 ALA A O 1
ATOM 948 N N . LYS A 1 122 ? 0.911 -0.159 11.508 1.00 77.62 122 LYS A N 1
ATOM 949 C CA . LYS A 1 122 ? 1.809 -1.063 10.791 1.00 77.62 122 LYS A CA 1
ATOM 950 C C . LYS A 1 122 ? 1.496 -1.119 9.291 1.00 77.62 122 LYS A C 1
ATOM 952 O O . LYS A 1 122 ? 2.399 -0.897 8.490 1.00 77.62 122 LYS A O 1
ATOM 957 N N . ALA A 1 123 ? 0.232 -1.296 8.904 1.00 72.31 123 ALA A N 1
ATOM 958 C CA . ALA A 1 123 ? -0.184 -1.297 7.499 1.00 72.31 123 ALA A CA 1
ATOM 959 C C . ALA A 1 123 ? 0.151 0.032 6.790 1.00 72.31 123 ALA A C 1
ATOM 961 O O . ALA A 1 123 ? 0.633 0.042 5.657 1.00 72.31 123 ALA A O 1
ATOM 962 N N . LYS A 1 124 ? -0.019 1.174 7.474 1.00 71.81 124 LYS A N 1
ATOM 963 C CA . LYS A 1 124 ? 0.405 2.487 6.951 1.00 71.81 124 LYS A CA 1
ATOM 964 C C . LYS A 1 124 ? 1.916 2.569 6.726 1.00 71.81 124 LYS A C 1
ATOM 966 O O . LYS A 1 124 ? 2.350 3.172 5.742 1.00 71.81 124 LYS A O 1
ATOM 971 N N . ALA A 1 125 ? 2.716 1.985 7.617 1.00 77.69 125 ALA A N 1
ATOM 972 C CA . ALA A 1 125 ? 4.165 1.934 7.456 1.00 77.69 125 ALA A CA 1
ATOM 973 C C . ALA A 1 125 ? 4.568 1.074 6.245 1.00 77.69 125 ALA A C 1
ATOM 975 O O . ALA A 1 125 ? 5.368 1.526 5.426 1.00 77.69 125 ALA A O 1
ATOM 976 N N . GLU A 1 126 ? 3.958 -0.103 6.078 1.00 77.19 126 GLU A N 1
ATOM 977 C CA . GLU A 1 126 ? 4.175 -0.984 4.920 1.00 77.19 126 GLU A CA 1
ATOM 978 C C . GLU A 1 126 ? 3.787 -0.295 3.599 1.00 77.19 126 GLU A C 1
ATOM 980 O O . GLU A 1 126 ? 4.553 -0.315 2.634 1.00 77.19 126 GLU A O 1
ATOM 985 N N . HIS A 1 127 ? 2.651 0.411 3.566 1.00 76.00 127 HIS A N 1
ATOM 986 C CA . HIS A 1 127 ? 2.242 1.214 2.409 1.00 76.00 127 HIS A CA 1
ATOM 987 C C . HIS A 1 127 ? 3.269 2.312 2.077 1.00 76.00 127 HIS A C 1
ATOM 989 O O . HIS A 1 127 ? 3.599 2.532 0.910 1.00 76.00 127 HIS A O 1
ATOM 995 N N . SER A 1 128 ? 3.799 3.006 3.090 1.00 80.62 128 SER A N 1
ATOM 996 C CA . SER A 1 128 ? 4.848 4.019 2.905 1.00 80.62 128 SER A CA 1
ATOM 997 C C . SER A 1 128 ? 6.128 3.418 2.312 1.00 80.62 128 SER A C 1
ATOM 999 O O . SER A 1 128 ? 6.712 3.975 1.379 1.00 80.62 128 SER A O 1
ATOM 1001 N N . GLU A 1 129 ? 6.537 2.240 2.789 1.00 82.25 129 GLU A N 1
ATOM 1002 C CA . GLU A 1 129 ? 7.697 1.526 2.255 1.00 82.25 129 GLU A CA 1
ATOM 1003 C C . GLU A 1 129 ? 7.489 1.128 0.785 1.00 82.25 129 GLU A C 1
ATOM 1005 O O . GLU A 1 129 ? 8.358 1.373 -0.059 1.00 82.25 129 GLU A O 1
ATOM 1010 N N . MET A 1 130 ? 6.320 0.574 0.455 1.00 79.25 130 MET A N 1
ATOM 1011 C CA . MET A 1 130 ? 5.962 0.204 -0.917 1.00 79.25 130 MET A CA 1
ATOM 1012 C C . MET A 1 130 ? 5.920 1.422 -1.846 1.00 79.25 130 MET A C 1
ATOM 1014 O O . MET A 1 130 ? 6.459 1.366 -2.953 1.00 79.25 130 MET A O 1
ATOM 1018 N N . ALA A 1 131 ? 5.385 2.554 -1.384 1.00 75.25 131 ALA A N 1
ATOM 1019 C CA . ALA A 1 131 ? 5.430 3.813 -2.126 1.00 75.25 131 ALA A CA 1
ATOM 1020 C C . ALA A 1 131 ? 6.877 4.280 -2.384 1.00 75.25 131 ALA A C 1
ATOM 1022 O O . ALA A 1 131 ? 7.204 4.736 -3.485 1.00 75.25 131 ALA A O 1
ATOM 1023 N N . GLY A 1 132 ? 7.774 4.110 -1.408 1.00 83.00 132 GLY A N 1
ATOM 1024 C CA . GLY A 1 132 ? 9.208 4.361 -1.571 1.00 83.00 132 GLY A CA 1
ATOM 1025 C C . GLY A 1 132 ? 9.8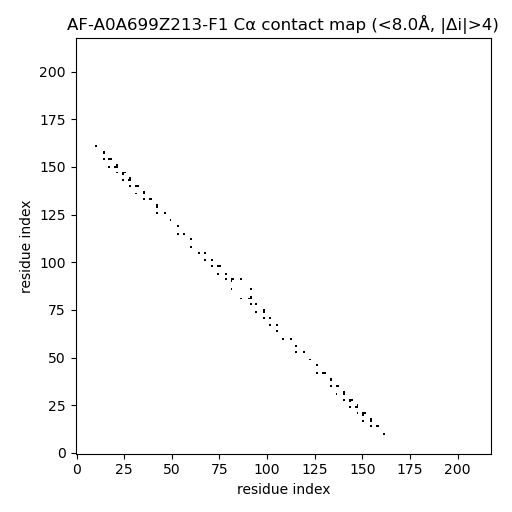48 3.474 -2.644 1.00 83.00 132 GLY A C 1
ATOM 1026 O O . GLY A 1 132 ? 10.553 3.973 -3.528 1.00 83.00 132 GLY A O 1
ATOM 1027 N N . ARG A 1 133 ? 9.556 2.167 -2.624 1.00 85.81 133 ARG A N 1
ATOM 1028 C CA . ARG A 1 133 ? 10.021 1.209 -3.645 1.00 85.81 133 ARG A CA 1
ATOM 1029 C C . ARG A 1 133 ? 9.499 1.571 -5.038 1.00 85.81 133 ARG A C 1
ATOM 1031 O O . ARG A 1 133 ? 10.274 1.560 -5.994 1.00 85.81 133 ARG A O 1
ATOM 1038 N N . LEU A 1 134 ? 8.230 1.967 -5.152 1.00 82.94 134 LEU A N 1
ATOM 1039 C CA . LEU A 1 134 ? 7.631 2.418 -6.410 1.00 82.94 134 LEU A CA 1
ATOM 1040 C C . LEU A 1 134 ? 8.334 3.666 -6.963 1.00 82.94 134 LEU A C 1
ATOM 1042 O O . LEU A 1 134 ? 8.643 3.726 -8.153 1.00 82.94 134 LEU A O 1
ATOM 1046 N N . ASN A 1 135 ? 8.631 4.653 -6.115 1.00 85.25 135 ASN A N 1
ATOM 1047 C CA . ASN A 1 135 ? 9.359 5.853 -6.533 1.00 85.25 135 ASN A CA 1
ATOM 1048 C C . ASN A 1 135 ? 10.771 5.527 -7.031 1.00 85.25 135 ASN A C 1
ATOM 1050 O O . ASN A 1 135 ? 11.199 6.060 -8.057 1.00 85.25 135 ASN A O 1
ATOM 1054 N N . LYS A 1 136 ? 11.471 4.605 -6.361 1.00 89.38 136 LYS A N 1
ATOM 1055 C CA . LYS A 1 136 ? 12.773 4.114 -6.824 1.00 89.38 136 LYS A CA 1
ATOM 1056 C C . LYS A 1 136 ? 12.665 3.441 -8.197 1.00 89.38 136 LYS A C 1
ATOM 1058 O O . LYS A 1 136 ? 13.436 3.775 -9.092 1.00 89.38 136 LYS A O 1
ATOM 1063 N N . ALA A 1 137 ? 11.673 2.572 -8.396 1.00 82.94 137 ALA A N 1
ATOM 1064 C CA . ALA A 1 137 ? 11.438 1.919 -9.684 1.00 82.94 137 ALA A CA 1
ATOM 1065 C C . ALA A 1 137 ? 11.110 2.929 -10.802 1.00 82.94 137 ALA A C 1
ATOM 1067 O O . ALA A 1 137 ? 11.596 2.794 -11.923 1.00 82.94 137 ALA A O 1
ATOM 1068 N N . LYS A 1 138 ? 10.333 3.982 -10.505 1.00 80.31 138 LYS A N 1
ATOM 1069 C CA . LYS A 1 138 ? 10.063 5.082 -11.451 1.00 80.31 138 LYS A CA 1
ATOM 1070 C C . LYS A 1 138 ? 11.342 5.824 -11.848 1.00 80.31 138 LYS A C 1
ATOM 1072 O O . LYS A 1 138 ? 11.509 6.157 -13.022 1.00 80.31 138 LYS A O 1
ATOM 1077 N N . LEU A 1 139 ? 12.251 6.056 -10.900 1.00 89.00 139 LEU A N 1
ATOM 1078 C CA . LEU A 1 139 ? 13.542 6.685 -11.173 1.00 89.00 139 LEU A CA 1
ATOM 1079 C C . LEU A 1 139 ? 14.425 5.795 -12.060 1.00 89.00 139 LEU A C 1
ATOM 1081 O O . LEU A 1 139 ? 14.951 6.266 -13.066 1.00 89.00 139 LEU A O 1
ATOM 1085 N N . GLU A 1 140 ? 14.546 4.509 -11.727 1.00 88.12 140 GLU A N 1
ATOM 1086 C CA . GLU A 1 140 ? 15.296 3.531 -12.527 1.00 88.12 140 GLU A CA 1
ATOM 1087 C C . GLU A 1 140 ? 14.736 3.426 -13.953 1.00 88.12 140 GLU A C 1
ATOM 1089 O O . GLU A 1 140 ? 15.498 3.429 -14.924 1.00 88.12 140 GLU A O 1
ATOM 1094 N N . LEU A 1 141 ? 13.406 3.432 -14.095 1.00 87.25 141 LEU A N 1
ATOM 1095 C CA . LEU A 1 141 ? 12.739 3.449 -15.392 1.00 87.25 141 LEU A CA 1
ATOM 1096 C C . LEU A 1 141 ? 13.096 4.708 -16.194 1.00 87.25 141 LEU A C 1
ATOM 1098 O O . LEU A 1 141 ? 13.447 4.597 -17.368 1.00 87.25 141 LEU A O 1
ATOM 1102 N N . SER A 1 142 ? 13.062 5.888 -15.571 1.00 89.56 142 SER A N 1
ATOM 1103 C CA . SER A 1 142 ? 13.457 7.149 -16.216 1.00 89.56 142 SER A CA 1
ATOM 1104 C C . SER A 1 142 ? 14.902 7.098 -16.729 1.00 89.56 142 SER A C 1
ATOM 1106 O O . SER A 1 142 ? 15.164 7.387 -17.897 1.00 89.56 142 SER A O 1
ATOM 1108 N N . VAL A 1 143 ? 15.832 6.617 -15.896 1.00 90.50 143 VAL A N 1
ATOM 1109 C CA . VAL A 1 143 ? 17.245 6.449 -16.272 1.00 90.50 143 VAL A CA 1
ATOM 1110 C C . VAL A 1 143 ? 17.398 5.467 -17.436 1.00 90.50 143 VAL A C 1
ATOM 1112 O O . VAL A 1 143 ? 18.150 5.731 -18.374 1.00 90.50 143 VAL A O 1
ATOM 1115 N N . SER A 1 144 ? 16.680 4.342 -17.419 1.00 84.50 144 SER A N 1
ATOM 1116 C CA . SER A 1 144 ? 16.723 3.373 -18.522 1.00 84.50 144 SER A CA 1
ATOM 1117 C C . SER A 1 144 ? 16.156 3.942 -19.832 1.00 84.50 144 SER A C 1
ATOM 1119 O O . SER A 1 144 ? 16.738 3.724 -20.895 1.00 84.50 144 SER A O 1
ATOM 1121 N N . ALA A 1 145 ? 15.090 4.748 -19.767 1.00 83.31 145 ALA A N 1
ATOM 1122 C CA . ALA A 1 145 ? 14.516 5.426 -20.927 1.00 83.31 145 ALA A CA 1
ATOM 1123 C C . ALA A 1 145 ? 15.481 6.464 -21.521 1.00 83.31 145 ALA A C 1
ATOM 1125 O O . ALA A 1 145 ? 15.616 6.563 -22.744 1.00 83.31 145 ALA A O 1
ATOM 1126 N N . GLN A 1 146 ? 16.194 7.199 -20.665 1.00 89.81 146 GLN A N 1
ATOM 1127 C CA . GLN A 1 146 ? 17.228 8.132 -21.100 1.00 89.81 146 GLN A CA 1
ATOM 1128 C C . GLN A 1 146 ? 18.379 7.395 -21.796 1.00 89.81 146 GLN A C 1
ATOM 1130 O O . GLN A 1 146 ? 18.724 7.739 -22.923 1.00 89.81 146 GLN A O 1
ATOM 1135 N N . ARG A 1 147 ? 18.893 6.313 -21.194 1.00 87.81 147 ARG A N 1
ATOM 1136 C CA . ARG A 1 147 ? 19.941 5.472 -21.802 1.00 87.81 147 ARG A CA 1
ATOM 1137 C C . ARG A 1 147 ? 19.524 4.895 -23.152 1.00 87.81 147 ARG A C 1
ATOM 1139 O O . ARG A 1 147 ? 20.340 4.820 -24.065 1.00 87.81 147 ARG A O 1
ATOM 1146 N N . LEU A 1 148 ? 18.262 4.488 -23.295 1.00 86.75 148 LEU A N 1
ATOM 1147 C CA . LEU A 1 148 ? 17.730 4.021 -24.575 1.00 86.75 148 LEU A CA 1
ATOM 1148 C C . LEU A 1 148 ? 17.692 5.149 -25.614 1.00 86.75 148 LEU A C 1
ATOM 1150 O O . LEU A 1 148 ? 18.009 4.920 -26.778 1.00 86.75 148 LEU A O 1
ATOM 1154 N N . THR A 1 149 ? 17.312 6.358 -25.203 1.00 89.81 149 THR A N 1
ATOM 1155 C CA . THR A 1 149 ? 17.292 7.535 -26.083 1.00 89.81 149 THR A CA 1
ATOM 1156 C C . THR A 1 149 ? 18.702 7.880 -26.556 1.00 89.81 149 THR A C 1
ATOM 1158 O O . THR A 1 149 ? 18.918 8.031 -27.755 1.00 89.81 149 THR A O 1
ATOM 1161 N N . GLU A 1 150 ? 19.674 7.903 -25.644 1.00 90.06 150 GLU A N 1
ATOM 1162 C CA . GLU A 1 150 ? 21.092 8.108 -25.961 1.00 90.06 150 GLU A CA 1
ATOM 1163 C C . GLU A 1 150 ? 21.610 7.029 -26.924 1.00 90.06 150 GLU A C 1
ATOM 1165 O O . GLU A 1 150 ? 22.191 7.357 -27.953 1.00 90.06 150 GLU A O 1
ATOM 1170 N N . ALA A 1 151 ? 21.320 5.748 -26.665 1.00 85.75 151 ALA A N 1
ATOM 1171 C CA . ALA A 1 151 ? 21.720 4.647 -27.546 1.00 85.75 151 ALA A CA 1
ATOM 1172 C C . ALA A 1 151 ? 21.088 4.725 -28.950 1.00 85.75 151 ALA A C 1
ATOM 1174 O O . ALA A 1 151 ? 21.696 4.302 -29.932 1.00 85.75 151 ALA A O 1
ATOM 1175 N N . ARG A 1 152 ? 19.864 5.256 -29.068 1.00 86.31 152 ARG A N 1
ATOM 1176 C CA . ARG A 1 152 ? 19.213 5.490 -30.367 1.00 86.31 152 ARG A CA 1
ATOM 1177 C C . ARG A 1 152 ? 19.862 6.638 -31.129 1.00 86.31 152 ARG A C 1
ATOM 1179 O O . ARG A 1 152 ? 20.017 6.528 -32.342 1.00 86.31 152 ARG A O 1
ATOM 1186 N N . MET A 1 153 ? 20.237 7.709 -30.431 1.00 91.44 153 MET A N 1
ATOM 1187 C CA . MET A 1 153 ? 20.938 8.843 -31.033 1.00 91.44 153 MET A CA 1
ATOM 1188 C C . MET A 1 153 ? 22.316 8.426 -31.541 1.00 91.44 153 MET A C 1
ATOM 1190 O O . MET A 1 153 ? 22.612 8.659 -32.707 1.00 91.44 153 MET A O 1
ATOM 1194 N N . THR A 1 154 ? 23.107 7.713 -30.735 1.00 89.69 154 THR A N 1
ATOM 1195 C CA . THR A 1 154 ? 24.421 7.218 -31.175 1.00 89.69 154 THR A CA 1
ATOM 1196 C C . THR A 1 154 ? 24.302 6.236 -32.339 1.00 89.69 154 THR A C 1
ATOM 1198 O O . THR A 1 154 ? 25.068 6.320 -33.293 1.00 89.69 154 THR A O 1
ATOM 1201 N N . TYR A 1 155 ? 23.301 5.348 -32.327 1.00 83.94 155 TYR A N 1
ATOM 1202 C CA . TYR A 1 155 ? 23.017 4.482 -33.474 1.00 83.94 155 TYR A CA 1
ATOM 1203 C C . TYR A 1 155 ? 22.693 5.287 -34.744 1.00 83.94 155 TYR A C 1
ATOM 1205 O O . TYR A 1 155 ? 23.200 4.967 -35.817 1.00 83.94 155 TYR A O 1
ATOM 1213 N N . ALA A 1 156 ? 21.880 6.343 -34.634 1.00 85.75 156 ALA A N 1
ATOM 1214 C CA . ALA A 1 156 ? 21.542 7.212 -35.760 1.00 85.75 156 ALA A CA 1
ATOM 1215 C C . ALA A 1 156 ? 22.756 8.005 -36.275 1.00 85.75 156 ALA A C 1
ATOM 1217 O O . ALA A 1 156 ? 22.925 8.129 -37.486 1.00 85.75 156 ALA A O 1
ATOM 1218 N N . GLU A 1 157 ? 23.618 8.493 -35.380 1.00 89.50 157 GLU A N 1
ATOM 1219 C CA . GLU A 1 157 ? 24.869 9.180 -35.722 1.00 89.50 157 GLU A CA 1
ATOM 1220 C C . GLU A 1 157 ? 25.825 8.259 -36.485 1.00 89.50 157 GLU A C 1
ATOM 1222 O O . GLU A 1 157 ? 26.324 8.635 -37.545 1.00 89.50 157 GLU A O 1
ATOM 1227 N N . VAL A 1 158 ? 26.031 7.029 -35.999 1.00 88.19 158 VAL A N 1
ATOM 1228 C CA . VAL A 1 158 ? 26.868 6.025 -36.678 1.00 88.19 158 VAL A CA 1
ATOM 1229 C C . VAL A 1 158 ? 26.282 5.665 -38.044 1.00 88.19 158 VAL A C 1
ATOM 1231 O O . VAL A 1 158 ? 27.021 5.546 -39.019 1.00 88.19 158 VAL A O 1
ATOM 1234 N N . LEU A 1 159 ? 24.956 5.551 -38.152 1.00 84.44 159 LEU A N 1
ATOM 1235 C CA . LEU A 1 159 ? 24.280 5.256 -39.415 1.00 84.44 159 LEU A CA 1
ATOM 1236 C C . LEU A 1 159 ? 24.398 6.410 -40.427 1.00 84.44 159 LEU A C 1
ATOM 1238 O O . LEU A 1 159 ? 24.670 6.161 -41.600 1.00 84.44 159 LEU A O 1
ATOM 1242 N N . MET A 1 160 ? 24.264 7.668 -39.990 1.00 89.44 160 MET A N 1
ATOM 1243 C CA . MET A 1 160 ? 24.510 8.839 -40.843 1.00 89.44 160 MET A CA 1
ATOM 1244 C C . MET A 1 160 ? 25.977 8.943 -41.271 1.00 89.44 160 MET A C 1
ATOM 1246 O O . MET A 1 160 ? 26.251 9.214 -42.439 1.00 89.44 160 MET A O 1
ATOM 1250 N N . ALA A 1 161 ? 26.922 8.707 -40.356 1.00 82.62 161 ALA A N 1
ATOM 1251 C CA . ALA A 1 161 ? 28.349 8.715 -40.666 1.00 82.62 161 ALA A CA 1
ATOM 1252 C C . ALA A 1 161 ? 28.714 7.623 -41.684 1.00 82.62 161 ALA A C 1
ATOM 1254 O O . ALA A 1 161 ? 29.475 7.883 -42.617 1.00 82.62 161 ALA A O 1
ATOM 1255 N N . ALA A 1 162 ? 28.124 6.431 -41.554 1.00 77.12 162 ALA A N 1
ATOM 1256 C CA . ALA A 1 162 ? 28.285 5.347 -42.517 1.00 77.12 162 ALA A CA 1
ATOM 1257 C C . ALA A 1 162 ? 27.737 5.726 -43.904 1.00 77.12 162 ALA A C 1
ATOM 1259 O O . ALA A 1 162 ? 28.407 5.486 -44.908 1.00 77.12 162 ALA A O 1
ATOM 1260 N N . GLN A 1 163 ? 26.568 6.375 -43.967 1.00 80.31 163 GLN A N 1
ATOM 1261 C CA . GLN A 1 163 ? 25.986 6.845 -45.228 1.00 80.31 163 GLN A CA 1
ATOM 1262 C C . GLN A 1 163 ? 26.868 7.908 -45.904 1.00 80.31 163 GLN A C 1
ATOM 1264 O O . GLN A 1 163 ? 27.181 7.788 -47.085 1.00 80.31 163 GLN A O 1
ATOM 1269 N N . LEU A 1 164 ? 27.342 8.901 -45.145 1.00 85.75 164 LEU A N 1
ATOM 1270 C CA . LEU A 1 164 ? 28.251 9.943 -45.637 1.00 85.75 164 LEU A CA 1
ATOM 1271 C C . LEU A 1 164 ? 29.581 9.372 -46.146 1.00 85.75 164 LEU A C 1
ATOM 1273 O O . LEU A 1 164 ? 30.088 9.817 -47.175 1.00 85.75 164 LEU A O 1
ATOM 1277 N N . ALA A 1 165 ? 30.149 8.385 -45.447 1.00 79.50 165 ALA A N 1
ATOM 1278 C CA . ALA A 1 165 ? 31.374 7.715 -45.876 1.00 79.50 165 ALA A CA 1
ATOM 1279 C C . ALA A 1 165 ? 31.168 6.948 -47.194 1.00 79.50 165 ALA A C 1
ATOM 1281 O O . ALA A 1 165 ? 32.023 7.008 -48.078 1.00 79.50 165 ALA A O 1
ATOM 1282 N N . LEU A 1 166 ? 30.024 6.278 -47.357 1.00 78.56 166 LEU A N 1
ATOM 1283 C CA . LEU A 1 166 ? 29.677 5.569 -48.589 1.00 78.56 166 LEU A CA 1
ATOM 1284 C C . LEU A 1 166 ? 29.475 6.534 -49.771 1.00 78.56 166 LEU A C 1
ATOM 1286 O O . LEU A 1 166 ? 29.981 6.285 -50.869 1.00 78.56 166 LEU A O 1
ATOM 1290 N N . ASP A 1 167 ? 28.800 7.662 -49.537 1.00 80.50 167 ASP A N 1
ATOM 1291 C CA . ASP A 1 167 ? 28.561 8.699 -50.546 1.00 80.50 167 ASP A CA 1
ATOM 1292 C C . ASP A 1 167 ? 29.870 9.385 -50.975 1.00 80.50 167 ASP A C 1
ATOM 1294 O O . ASP A 1 167 ? 30.107 9.583 -52.169 1.00 80.50 167 ASP A O 1
ATOM 1298 N N . ALA A 1 168 ? 30.768 9.686 -50.029 1.00 78.50 168 ALA A N 1
ATOM 1299 C CA . ALA A 1 168 ? 32.078 10.281 -50.307 1.00 78.50 168 ALA A CA 1
ATOM 1300 C C . ALA A 1 168 ? 32.995 9.353 -51.124 1.00 78.50 168 ALA A C 1
ATOM 1302 O O . ALA A 1 168 ? 33.767 9.825 -51.956 1.00 78.50 168 ALA A O 1
ATOM 1303 N N . MET A 1 169 ? 32.894 8.036 -50.924 1.00 70.12 169 MET A N 1
ATOM 1304 C CA . MET A 1 169 ? 33.626 7.043 -51.722 1.00 70.12 169 MET A CA 1
ATOM 1305 C C . MET A 1 169 ? 32.989 6.777 -53.095 1.00 70.12 169 MET A C 1
ATOM 1307 O O . MET A 1 169 ? 33.665 6.263 -53.985 1.00 70.12 169 MET A O 1
ATOM 1311 N N . SER A 1 170 ? 31.711 7.124 -53.279 1.00 69.94 170 SER A N 1
ATOM 1312 C CA . SER A 1 170 ? 30.972 6.955 -54.539 1.00 69.94 170 SER A CA 1
ATOM 1313 C C . SER A 1 170 ? 31.123 8.145 -55.497 1.00 69.94 170 SER A C 1
ATOM 1315 O O . SER A 1 170 ? 30.719 8.049 -56.657 1.00 69.94 170 SER A O 1
ATOM 1317 N N . GLN A 1 171 ? 31.718 9.261 -55.056 1.00 52.34 171 GLN A N 1
ATOM 1318 C CA . GLN A 1 171 ? 32.053 10.369 -55.950 1.00 52.34 171 GLN A CA 1
ATOM 1319 C C . GLN A 1 171 ? 33.271 10.006 -56.818 1.00 52.34 171 GLN A C 1
ATOM 1321 O O . GLN A 1 171 ? 34.351 9.745 -56.278 1.00 52.34 171 GLN A O 1
ATOM 1326 N N . PRO A 1 172 ? 33.157 10.008 -58.163 1.00 46.81 172 PRO A N 1
ATOM 1327 C CA . PRO A 1 172 ? 34.321 9.850 -59.018 1.00 46.81 172 PRO A CA 1
ATOM 1328 C C . PRO A 1 172 ? 35.244 11.042 -58.782 1.00 46.81 172 PRO A C 1
ATOM 1330 O O . PRO A 1 172 ? 34.834 12.196 -58.894 1.00 46.81 172 PRO A O 1
ATOM 1333 N N . THR A 1 173 ? 36.501 10.765 -58.448 1.00 52.81 173 THR A N 1
ATOM 1334 C CA . THR A 1 173 ? 37.548 11.776 -58.314 1.00 52.81 173 THR A CA 1
ATOM 1335 C C . THR A 1 173 ? 37.804 12.380 -59.697 1.00 52.81 173 THR A C 1
ATOM 1337 O O . THR A 1 173 ? 38.700 11.957 -60.423 1.00 52.81 173 THR A O 1
ATOM 1340 N N . SER A 1 174 ? 36.997 13.356 -60.115 1.00 47.28 174 SER A N 1
ATOM 1341 C CA . SER A 1 174 ? 37.298 14.169 -61.287 1.00 47.28 174 SER A CA 1
ATOM 1342 C C . SER A 1 174 ? 38.415 15.140 -60.910 1.00 47.28 174 SER A C 1
ATOM 1344 O O . SER A 1 174 ? 38.184 16.312 -60.617 1.00 47.28 174 SER A O 1
ATOM 1346 N N . LEU A 1 175 ? 39.649 14.637 -60.902 1.00 43.72 175 LEU A N 1
ATOM 1347 C CA . LEU A 1 175 ? 40.839 15.464 -61.049 1.00 43.72 175 LEU A CA 1
ATOM 1348 C C . LEU A 1 175 ? 40.821 16.043 -62.470 1.00 43.72 175 LEU A C 1
ATOM 1350 O O . LEU A 1 175 ? 41.392 15.478 -63.398 1.00 43.72 175 LEU A O 1
ATOM 1354 N N . SER A 1 176 ? 40.136 17.173 -62.647 1.00 43.19 176 SER A N 1
ATOM 1355 C CA . SER A 1 176 ? 40.321 18.029 -63.817 1.00 43.19 176 SER A CA 1
ATOM 1356 C C . SER A 1 176 ? 41.614 18.816 -63.629 1.00 43.19 176 SER A C 1
ATOM 1358 O O . SER A 1 176 ? 41.636 19.874 -63.000 1.00 43.19 176 SER A O 1
ATOM 1360 N N . ALA A 1 177 ? 42.701 18.274 -64.167 1.00 45.81 177 ALA A N 1
ATOM 1361 C CA . ALA A 1 177 ? 43.922 19.019 -64.410 1.00 45.81 177 ALA A CA 1
ATOM 1362 C C . ALA A 1 177 ? 43.717 20.057 -65.532 1.00 45.81 177 ALA A C 1
ATOM 1364 O O . ALA A 1 177 ? 43.072 19.771 -66.535 1.00 45.81 177 ALA A O 1
ATOM 1365 N N . ALA A 1 178 ? 44.377 21.206 -65.354 1.00 41.56 178 ALA A N 1
ATOM 1366 C CA . ALA A 1 178 ? 44.745 22.219 -66.351 1.00 41.56 178 ALA A CA 1
ATOM 1367 C C . ALA A 1 178 ? 43.640 23.130 -66.929 1.00 41.56 178 ALA A C 1
ATOM 1369 O O . ALA A 1 178 ? 42.906 22.752 -67.832 1.00 41.56 178 ALA A O 1
ATOM 1370 N N . ALA A 1 179 ? 43.646 24.405 -66.518 1.00 35.81 179 ALA A N 1
ATOM 1371 C CA . ALA A 1 179 ? 44.156 25.497 -67.362 1.00 35.81 179 ALA A CA 1
ATOM 1372 C C . ALA A 1 179 ? 44.065 26.857 -66.637 1.00 35.81 179 ALA A C 1
ATOM 1374 O O . ALA A 1 179 ? 42.986 27.376 -66.378 1.00 35.81 179 ALA A O 1
ATOM 1375 N N . SER A 1 180 ? 45.22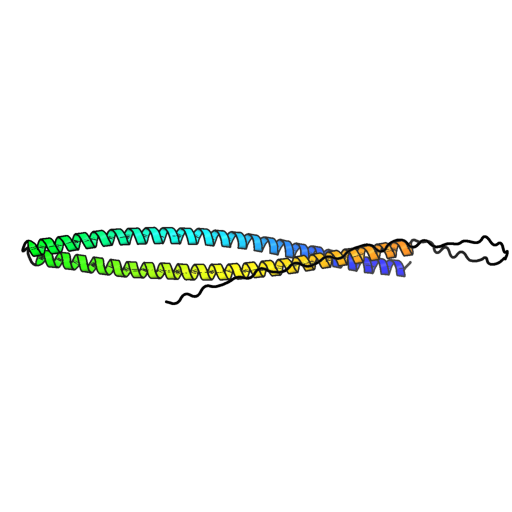1 27.462 -66.383 1.00 39.50 180 SER A N 1
ATOM 1376 C CA . SER A 1 180 ? 45.409 28.922 -66.388 1.00 39.50 180 SER A CA 1
ATOM 1377 C C . SER A 1 180 ? 46.443 29.213 -67.489 1.00 39.50 180 SER A C 1
ATOM 1379 O O . SER A 1 180 ? 47.200 28.287 -67.799 1.00 39.50 180 SER A O 1
ATOM 1381 N N . PRO A 1 181 ? 46.612 30.442 -68.026 1.00 55.81 181 PRO A N 1
ATOM 1382 C CA . PRO A 1 181 ? 45.909 31.710 -67.760 1.00 55.81 181 PRO A CA 1
ATOM 1383 C C . PRO A 1 181 ? 45.509 32.480 -69.051 1.00 55.81 181 PRO A C 1
ATOM 1385 O O . PRO A 1 181 ? 46.088 32.238 -70.097 1.00 55.81 181 PRO A O 1
ATOM 1388 N N . THR A 1 182 ? 44.656 33.510 -68.966 1.00 36.66 182 THR A N 1
ATOM 1389 C CA . THR A 1 182 ? 44.890 34.799 -69.667 1.00 36.66 182 THR A CA 1
ATOM 1390 C C . THR A 1 182 ? 43.971 35.908 -69.151 1.00 36.66 182 THR A C 1
ATOM 1392 O O . THR A 1 182 ? 42.773 35.719 -68.974 1.00 36.66 182 THR A O 1
ATOM 1395 N N . LYS A 1 183 ? 44.601 37.067 -68.935 1.00 39.88 183 LYS A N 1
ATOM 1396 C CA . LYS A 1 183 ? 44.051 38.415 -68.743 1.00 39.88 183 LYS A CA 1
ATOM 1397 C C . LYS A 1 183 ? 42.945 38.746 -69.758 1.00 39.88 183 LYS A C 1
ATOM 1399 O O . LYS A 1 183 ? 43.139 38.449 -70.928 1.00 39.88 183 LYS A O 1
ATOM 1404 N N . ASP A 1 184 ? 41.909 39.483 -69.356 1.00 36.22 184 ASP A N 1
ATOM 1405 C CA . ASP A 1 184 ? 41.853 40.920 -69.660 1.00 36.22 184 ASP A CA 1
ATOM 1406 C C . ASP A 1 184 ? 40.798 41.668 -68.828 1.00 36.22 184 ASP A C 1
ATOM 1408 O O . ASP A 1 184 ? 39.883 41.081 -68.253 1.00 36.22 184 ASP A O 1
ATOM 1412 N N . ALA A 1 185 ? 41.026 42.970 -68.716 1.00 38.31 185 ALA A N 1
ATOM 1413 C CA . ALA A 1 185 ? 40.367 43.949 -67.865 1.00 38.31 185 ALA A CA 1
ATOM 1414 C C . ALA A 1 185 ? 38.933 44.320 -68.292 1.00 38.31 185 ALA A C 1
ATOM 1416 O O . ALA A 1 185 ? 38.567 44.196 -69.456 1.00 38.31 185 ALA A O 1
ATOM 1417 N N . GLY A 1 186 ? 38.155 44.914 -67.376 1.00 34.56 186 GLY A N 1
ATOM 1418 C CA . GLY A 1 186 ? 36.973 45.679 -67.787 1.00 34.56 186 GLY A CA 1
ATOM 1419 C C . GLY A 1 186 ? 35.977 46.028 -66.689 1.00 34.56 186 GLY A C 1
ATOM 1420 O O . GLY A 1 186 ? 34.974 45.353 -66.526 1.00 34.56 186 GLY A O 1
ATOM 1421 N N . ALA A 1 187 ? 36.278 47.107 -65.972 1.00 36.56 187 ALA A N 1
ATOM 1422 C CA . ALA A 1 187 ? 35.474 47.835 -64.991 1.00 36.56 187 ALA A CA 1
ATOM 1423 C C . ALA A 1 187 ? 33.939 47.876 -65.192 1.00 36.56 187 ALA A C 1
ATOM 1425 O O . ALA A 1 187 ? 33.438 48.144 -66.280 1.00 36.56 187 ALA A O 1
ATOM 1426 N N . GLY A 1 188 ? 33.210 47.784 -64.075 1.00 38.41 188 GLY A N 1
ATOM 1427 C CA . GLY A 1 188 ? 31.799 48.160 -63.963 1.00 38.41 188 GLY A CA 1
ATOM 1428 C C . GLY A 1 188 ? 31.413 48.329 -62.495 1.00 38.41 188 GLY A C 1
ATOM 1429 O O . GLY A 1 188 ? 31.113 47.354 -61.818 1.00 38.41 188 GLY A O 1
ATOM 1430 N N . ALA A 1 189 ? 31.527 49.562 -62.006 1.00 40.34 189 ALA A N 1
ATOM 1431 C CA . ALA A 1 189 ? 31.436 49.968 -60.608 1.00 40.34 189 ALA A CA 1
ATOM 1432 C C . ALA A 1 189 ? 30.097 49.624 -59.932 1.00 40.34 189 ALA A C 1
ATOM 1434 O O . ALA A 1 189 ? 29.025 49.876 -60.479 1.00 40.34 189 ALA A O 1
ATOM 1435 N N . GLY A 1 190 ? 30.195 49.115 -58.704 1.00 36.47 190 GLY A N 1
ATOM 1436 C CA . GLY A 1 190 ? 29.099 49.006 -57.753 1.00 36.47 190 GLY A CA 1
ATOM 1437 C C . GLY A 1 190 ? 29.323 49.932 -56.561 1.00 36.47 190 GLY A C 1
ATOM 1438 O O . GLY A 1 190 ? 30.443 50.053 -56.080 1.00 36.47 190 GLY A O 1
ATOM 1439 N N . GLU A 1 191 ? 28.236 50.556 -56.118 1.00 38.06 191 GLU A N 1
ATOM 1440 C CA . GLU A 1 191 ? 27.917 51.038 -54.765 1.00 38.06 191 GLU A CA 1
ATOM 1441 C C . GLU A 1 191 ? 26.438 51.515 -54.802 1.00 38.06 191 GLU A C 1
ATOM 1443 O O . GLU A 1 191 ? 25.959 51.798 -55.905 1.00 38.06 191 GLU A O 1
ATOM 1448 N N . PRO A 1 192 ? 25.679 51.648 -53.687 1.00 51.22 192 PRO A N 1
ATOM 1449 C CA . PRO A 1 192 ? 26.073 51.506 -52.282 1.00 51.22 192 PRO A CA 1
ATOM 1450 C C . PRO A 1 192 ? 25.083 50.726 -51.366 1.00 51.22 192 PRO A C 1
ATOM 1452 O O . PRO A 1 192 ? 23.937 50.444 -51.700 1.00 51.22 192 PRO A O 1
ATOM 1455 N N . LEU A 1 193 ? 25.594 50.409 -50.169 1.00 48.66 193 LEU A N 1
ATOM 1456 C CA . LEU A 1 193 ? 24.997 50.493 -48.819 1.00 48.66 193 LEU A CA 1
ATOM 1457 C C . LEU A 1 193 ? 23.477 50.289 -48.626 1.00 48.66 193 LEU A C 1
ATOM 1459 O O . LEU A 1 193 ? 22.652 51.084 -49.064 1.00 48.66 193 LEU A O 1
ATOM 1463 N N . GLY A 1 194 ? 23.125 49.325 -47.767 1.00 40.12 194 GLY A N 1
ATOM 1464 C CA . GLY A 1 194 ? 21.779 49.202 -47.200 1.00 40.12 194 GLY A CA 1
ATOM 1465 C C . GLY A 1 194 ? 21.684 48.133 -46.113 1.00 40.12 194 GLY A C 1
ATOM 1466 O O . GLY A 1 194 ? 21.306 46.996 -46.372 1.00 40.12 194 GLY A O 1
ATOM 1467 N N . SER A 1 195 ? 22.050 48.506 -44.891 1.00 51.97 195 SER A N 1
ATOM 1468 C CA . SER A 1 195 ? 21.912 47.746 -43.645 1.00 51.97 195 SER A CA 1
ATOM 1469 C C . SER A 1 195 ? 20.460 47.326 -43.368 1.00 51.97 195 SER A C 1
ATOM 1471 O O . SER A 1 195 ? 19.547 48.149 -43.418 1.00 51.97 195 SER A O 1
ATOM 1473 N N . ARG A 1 196 ? 20.229 46.051 -43.009 1.00 44.09 196 ARG A N 1
ATOM 1474 C CA . ARG A 1 196 ? 18.906 45.572 -42.574 1.00 44.09 196 ARG A CA 1
ATOM 1475 C C . ARG A 1 196 ? 18.977 44.598 -41.391 1.00 44.09 196 ARG A C 1
ATOM 1477 O O . ARG A 1 196 ? 19.334 43.440 -41.541 1.00 44.09 196 ARG A O 1
ATOM 1484 N N . ALA A 1 197 ? 18.560 45.149 -40.249 1.00 40.75 197 ALA A N 1
ATOM 1485 C CA . ALA A 1 197 ? 17.813 44.567 -39.130 1.00 40.75 197 ALA A CA 1
ATOM 1486 C C . ALA A 1 197 ? 18.325 43.279 -38.452 1.00 40.75 197 ALA A C 1
ATOM 1488 O O . ALA A 1 197 ? 18.004 42.166 -38.860 1.00 40.75 197 ALA A O 1
ATOM 1489 N N . THR A 1 198 ? 18.953 43.454 -37.285 1.00 49.09 198 THR A N 1
ATOM 1490 C CA . THR A 1 198 ? 18.835 42.516 -36.163 1.00 49.09 198 THR A CA 1
ATOM 1491 C C . THR A 1 198 ? 17.513 42.770 -35.428 1.00 49.09 198 THR A C 1
ATOM 1493 O O . THR A 1 198 ? 17.203 43.895 -35.041 1.00 49.09 198 THR A O 1
ATOM 1496 N N . ALA A 1 199 ? 16.716 41.720 -35.245 1.00 47.03 199 ALA A N 1
ATOM 1497 C CA . ALA A 1 199 ? 15.537 41.709 -34.385 1.00 47.03 199 ALA A CA 1
ATOM 1498 C C . ALA A 1 199 ? 15.397 40.324 -33.738 1.00 47.03 199 ALA A C 1
ATOM 1500 O O . ALA A 1 199 ? 15.739 39.329 -34.374 1.00 47.03 199 ALA A O 1
ATOM 1501 N N . HIS A 1 200 ? 14.793 40.309 -32.544 1.00 44.69 200 HIS A N 1
ATOM 1502 C CA . HIS A 1 200 ? 14.592 39.230 -31.556 1.00 44.69 200 HIS A CA 1
ATOM 1503 C C . HIS A 1 200 ? 15.606 39.309 -30.408 1.00 44.69 200 HIS A C 1
ATOM 1505 O O . HIS A 1 200 ? 16.804 39.212 -30.619 1.00 44.69 200 HIS A O 1
ATOM 1511 N N . GLY A 1 201 ? 15.212 39.497 -29.154 1.00 42.12 201 GLY A N 1
ATOM 1512 C CA . GLY A 1 201 ? 13.881 39.495 -28.556 1.00 42.12 201 GLY A CA 1
ATOM 1513 C C . GLY A 1 201 ? 14.076 39.176 -27.078 1.00 42.12 201 GLY A C 1
ATOM 1514 O O . GLY A 1 201 ? 14.517 38.086 -26.738 1.00 42.12 201 GLY A O 1
ATOM 1515 N N . SER A 1 202 ? 13.836 40.170 -26.229 1.00 50.66 202 SER A N 1
ATOM 1516 C CA . SER A 1 202 ? 13.929 40.093 -24.770 1.00 50.66 202 SER A CA 1
ATOM 1517 C C . SER A 1 202 ? 12.648 39.494 -24.181 1.00 50.66 202 SER A C 1
ATOM 1519 O O . SER A 1 202 ? 11.562 39.840 -24.639 1.00 50.66 202 SER A O 1
ATOM 1521 N N . ASN A 1 203 ? 12.772 38.647 -23.155 1.00 50.19 203 ASN A N 1
ATOM 1522 C CA . ASN A 1 203 ? 11.750 38.402 -22.125 1.00 50.19 203 ASN A CA 1
ATOM 1523 C C . ASN A 1 203 ? 12.477 37.747 -20.928 1.00 50.19 203 ASN A C 1
ATOM 1525 O O . ASN A 1 203 ? 13.117 36.717 -21.111 1.00 50.19 203 ASN A O 1
ATOM 1529 N N . GLY A 1 204 ? 12.577 38.320 -19.721 1.00 39.25 204 GLY A N 1
ATOM 1530 C CA . GLY A 1 204 ? 11.496 38.856 -18.883 1.00 39.25 204 GLY A CA 1
ATOM 15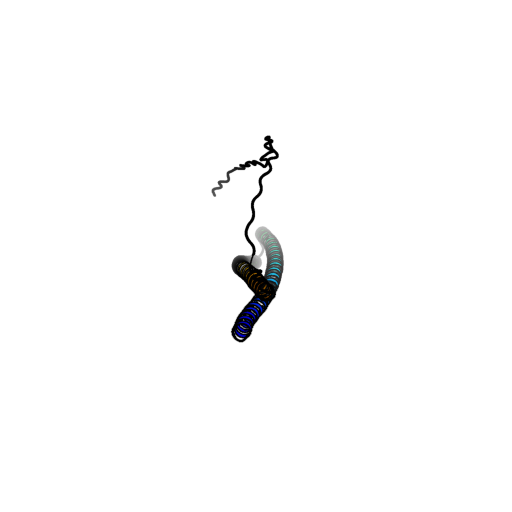31 C C . GLY A 1 204 ? 10.722 37.659 -18.314 1.00 39.25 204 GLY A C 1
ATOM 1532 O O . GLY A 1 204 ? 9.996 37.024 -19.061 1.00 39.25 204 GLY A O 1
ATOM 1533 N N . GLY A 1 205 ? 10.927 37.171 -17.087 1.00 42.81 205 GLY A N 1
ATOM 1534 C CA . GLY A 1 205 ? 10.934 37.881 -15.808 1.00 42.81 205 GLY A CA 1
ATOM 1535 C C . GLY A 1 205 ? 9.567 37.672 -15.140 1.00 42.81 205 GLY A C 1
ATOM 1536 O O . GLY A 1 205 ? 8.572 38.180 -15.641 1.00 42.81 205 GLY A O 1
ATOM 1537 N N . GLY A 1 206 ? 9.499 36.917 -14.039 1.00 40.25 206 GLY A N 1
ATOM 1538 C CA . GLY A 1 206 ? 8.240 36.675 -13.326 1.00 40.25 206 GLY A CA 1
ATOM 1539 C C . GLY A 1 206 ? 8.439 35.954 -11.996 1.00 40.25 206 GLY A C 1
ATOM 1540 O O . GLY A 1 206 ? 8.787 34.780 -11.960 1.00 40.25 206 GLY A O 1
ATOM 1541 N N . SER A 1 207 ? 8.240 36.696 -10.915 1.00 49.62 207 SER A N 1
ATOM 1542 C CA . SER A 1 207 ? 8.491 36.357 -9.516 1.00 49.62 207 SER A CA 1
ATOM 1543 C C . SER A 1 207 ? 7.200 36.235 -8.694 1.00 49.62 207 SER A C 1
ATOM 1545 O O . SER A 1 207 ? 6.207 36.876 -9.024 1.00 49.62 207 SER A O 1
ATOM 1547 N N . ASN A 1 208 ? 7.350 35.601 -7.524 1.00 47.50 208 ASN A N 1
ATOM 1548 C CA . ASN A 1 208 ? 6.652 35.814 -6.243 1.00 47.50 208 ASN A CA 1
ATOM 1549 C C . ASN A 1 208 ? 5.356 35.055 -5.919 1.00 47.50 208 ASN A C 1
ATOM 1551 O O . ASN A 1 208 ? 4.374 35.070 -6.650 1.00 47.50 208 ASN A O 1
ATOM 1555 N N . GLY A 1 209 ? 5.349 34.536 -4.685 1.00 39.28 209 GLY A N 1
ATOM 1556 C CA . GLY A 1 209 ? 4.159 34.174 -3.919 1.00 39.28 209 GLY A CA 1
ATOM 1557 C C . GLY A 1 209 ? 4.526 33.548 -2.571 1.00 39.28 209 GLY A C 1
ATOM 1558 O O . GLY A 1 209 ? 4.771 32.352 -2.498 1.00 39.28 209 GLY A O 1
ATOM 1559 N N . ALA A 1 210 ? 4.588 34.365 -1.516 1.00 50.84 210 ALA A N 1
ATOM 1560 C CA . ALA A 1 210 ? 4.833 33.976 -0.126 1.00 50.84 210 ALA A CA 1
ATOM 1561 C C . ALA A 1 210 ? 3.539 34.016 0.710 1.00 50.84 210 ALA A C 1
ATOM 1563 O O . ALA A 1 210 ? 2.723 34.913 0.503 1.00 50.84 210 ALA A O 1
ATOM 1564 N N . SER A 1 211 ? 3.402 33.109 1.689 1.00 47.56 211 SER A N 1
ATOM 1565 C CA . SER A 1 211 ? 2.654 33.222 2.971 1.00 47.56 211 SER A CA 1
ATOM 1566 C C . SER A 1 211 ? 2.374 31.819 3.530 1.00 47.56 211 SER A C 1
ATOM 1568 O O . SER A 1 211 ? 2.240 30.894 2.743 1.00 47.56 211 SER A O 1
ATOM 1570 N N . SER A 1 212 ? 2.120 31.552 4.811 1.00 52.06 212 SER A N 1
ATOM 1571 C CA . SER A 1 212 ? 2.553 32.033 6.133 1.00 52.06 212 SER A CA 1
ATOM 1572 C C . SER A 1 212 ? 1.794 31.169 7.177 1.00 52.06 212 SER A C 1
ATOM 1574 O O . SER A 1 212 ? 0.702 30.695 6.887 1.00 52.06 212 SER A O 1
ATOM 1576 N N . ALA A 1 213 ? 2.381 31.013 8.374 1.00 48.78 213 ALA A N 1
ATOM 1577 C CA . ALA A 1 213 ? 1.769 30.746 9.695 1.00 48.78 213 ALA A CA 1
ATOM 1578 C C . ALA A 1 213 ? 1.068 29.402 10.039 1.00 48.78 213 ALA A C 1
ATOM 1580 O O . ALA A 1 213 ? 0.204 28.906 9.327 1.00 48.78 213 ALA A O 1
ATOM 1581 N N . GLY A 1 214 ? 1.369 28.900 11.253 1.00 46.31 214 GLY A N 1
ATOM 1582 C CA . GLY A 1 214 ? 0.563 27.894 11.961 1.00 46.31 214 GLY A CA 1
ATOM 1583 C C . GLY A 1 214 ? 1.249 27.213 13.157 1.00 46.31 214 GLY A C 1
ATOM 1584 O O . GLY A 1 214 ? 1.645 26.060 13.052 1.00 46.31 214 GLY A O 1
ATOM 1585 N N . GLN A 1 215 ? 1.384 27.916 14.290 1.00 55.41 215 GLN A N 1
ATOM 1586 C CA . GLN A 1 215 ? 1.630 27.333 15.623 1.00 55.41 215 GLN A CA 1
ATOM 1587 C C . GLN A 1 215 ? 0.390 26.567 16.119 1.00 55.41 215 GLN A C 1
ATOM 1589 O O . GLN A 1 215 ? -0.721 27.059 15.944 1.00 55.41 215 GLN A O 1
ATOM 1594 N N . ALA A 1 216 ? 0.583 25.470 16.858 1.00 57.44 216 ALA A N 1
ATOM 1595 C CA . ALA A 1 216 ? -0.331 25.060 17.927 1.00 57.44 216 ALA A CA 1
ATOM 1596 C C . ALA A 1 216 ? 0.418 24.232 18.984 1.00 57.44 216 ALA A C 1
ATOM 1598 O O . ALA A 1 216 ? 1.071 23.240 18.667 1.00 57.44 216 ALA A O 1
ATOM 1599 N N . ALA A 1 217 ? 0.317 24.687 20.230 1.00 55.88 217 ALA A N 1
ATOM 1600 C CA . ALA A 1 217 ? 0.650 23.957 21.441 1.00 55.88 217 ALA A CA 1
ATOM 1601 C C . ALA A 1 217 ? -0.585 23.187 21.927 1.00 55.88 217 ALA A C 1
ATOM 1603 O O . ALA A 1 217 ? -1.679 23.749 21.868 1.00 55.88 217 ALA A O 1
ATOM 1604 N N . VAL A 1 218 ? -0.380 21.977 22.455 1.00 59.72 218 VAL A N 1
ATOM 1605 C CA . VAL A 1 218 ? -1.020 21.422 23.665 1.00 59.72 218 VAL A CA 1
ATOM 1606 C C . VAL A 1 218 ? 0.006 20.507 24.320 1.00 59.72 218 VAL A C 1
ATOM 1608 O O . VAL A 1 218 ? 0.610 19.703 23.574 1.00 59.72 218 VAL A O 1
#

Nearest PDB structures (foldseek):
  5xg2-assembly1_A  TM=7.412E-01  e=4.149E-02  Pyrococcus yayanosii CH1
  4tko-assembly1_B  TM=4.920E-01  e=2.788E-01  Aquifex aeolicus VF5
  3zx6-assembly1_B  TM=7.185E-01  e=2.501E+00  Archaeoglobus fulgidus DSM 4304
  3zx6-assembly1_A  TM=5.965E-01  e=5.612E+00  Archaeoglobus fulgidus DSM 4304
  3g6b-assembly1_A  TM=5.533E-01  e=7.935E+00  Thermotoga maritima